Protein AF-A0A0S3KDN5-F1 (afdb_monomer_lite)

pLDDT: mean 86.2, std 12.73, range [33.78, 96.75]

Organism: NCBI:txid332949

InterPro domains:
  IPR031682 Type VII secretion system protein EsaE [PF16887] (2-217)

Foldseek 3Di:
DWDPDFAALLLVLVLCVVVVAQDDPLRPCVVVDDPDPDPSNVVSQVVCCVVQQADPVRHGDPSVVVVSVLRVVRLPDFKWKDKDSWIWDDDVQKIWIWGQDPVHIIIDMDGLVRVLVVCCVPQVLLVDDWPPDQFDWDWDPDPVVLVVVVVPDDPNKIKIWMWGDDPSDTDDIWIWIWDDDPSFIKIAGPVVRIITGHTSLVVSVVSCVSSVPDDDPPPDPPD

Radius of gyration: 20.15 Å; chains: 1; bounding box: 49×32×60 Å

Sequence (223 aa):
MTIKESFTPEELFILLQSIDKRLLVGCPEIQDCSLSPTESSKKAEQSLKKKEIIDAQNNLTKHGADVIRFLELYSKNQKYIFVNNCFMTFYDTKGIGIIKGEDGYLFTQFTRQQFLEEVYLTNELLRGESGKNPVVHNEIINNKEKETLLEAVDSQLLSIGEIKVHDAKISTVKEWLFFIKEEKLIEIDVTTKKIYHTSQELLNKRVVDTLGIEYEKGGGWFD

Structure (mmCIF, N/CA/C/O backbone):
data_AF-A0A0S3KDN5-F1
#
_entry.id   AF-A0A0S3KDN5-F1
#
loop_
_atom_site.group_PDB
_atom_site.id
_atom_site.type_symbol
_atom_site.label_atom_id
_atom_site.label_alt_id
_atom_site.label_comp_id
_atom_site.label_asym_id
_atom_site.label_entity_id
_atom_site.label_seq_id
_atom_site.pdbx_PDB_ins_code
_atom_site.Cartn_x
_atom_site.Cartn_y
_atom_site.Cartn_z
_atom_site.occupancy
_atom_site.B_iso_or_equiv
_atom_site.auth_seq_id
_atom_site.auth_comp_id
_atom_site.auth_asym_id
_atom_site.auth_atom_id
_atom_site.pdbx_PDB_model_num
ATOM 1 N N . MET A 1 1 ? -16.317 8.827 1.488 1.00 56.59 1 MET A N 1
ATOM 2 C CA . MET A 1 1 ? -16.021 9.191 2.884 1.00 56.59 1 MET A CA 1
ATOM 3 C C . MET A 1 1 ? -14.519 9.166 3.042 1.00 56.59 1 MET A C 1
ATOM 5 O O . MET A 1 1 ? -13.912 8.158 2.711 1.00 56.59 1 MET A O 1
ATOM 9 N N . THR A 1 2 ? -13.947 10.272 3.498 1.00 66.81 2 THR A N 1
ATOM 10 C CA . THR A 1 2 ? -12.526 10.379 3.839 1.00 66.81 2 THR A CA 1
ATOM 11 C C . THR A 1 2 ? -12.476 10.619 5.335 1.00 66.81 2 THR A C 1
ATOM 13 O O . THR A 1 2 ? -13.146 11.537 5.814 1.00 66.81 2 THR A O 1
ATOM 16 N N . ILE A 1 3 ? -11.759 9.769 6.063 1.00 75.44 3 ILE A N 1
ATOM 17 C CA . ILE A 1 3 ? -11.530 9.970 7.493 1.00 75.44 3 ILE A CA 1
ATOM 18 C C . ILE A 1 3 ? -10.332 10.915 7.563 1.00 75.44 3 ILE A C 1
ATOM 20 O O . ILE A 1 3 ? -9.293 10.642 6.963 1.00 75.44 3 ILE A O 1
ATOM 24 N N . LYS A 1 4 ? -10.527 12.092 8.162 1.00 78.31 4 LYS A N 1
ATOM 25 C CA . LYS A 1 4 ? -9.532 13.177 8.117 1.00 78.31 4 LYS A CA 1
ATOM 26 C C . LYS A 1 4 ? -8.400 12.952 9.114 1.00 78.31 4 LYS A C 1
ATOM 28 O O . LYS A 1 4 ? -7.349 13.572 9.005 1.00 78.31 4 LYS A O 1
ATOM 33 N N . GLU A 1 5 ? -8.641 12.094 10.090 1.00 86.38 5 GLU A N 1
ATOM 34 C CA . GLU A 1 5 ? -7.734 11.724 11.152 1.00 86.38 5 GLU A CA 1
ATOM 35 C C . GLU A 1 5 ? -6.720 10.689 10.655 1.00 86.38 5 GLU A C 1
ATOM 37 O O . GLU A 1 5 ? -7.084 9.700 10.015 1.00 86.38 5 GLU A O 1
ATOM 42 N N . SER A 1 6 ? -5.443 10.905 10.975 1.00 93.25 6 SER A N 1
ATOM 43 C CA . SER A 1 6 ? -4.416 9.871 10.858 1.00 93.25 6 SER A CA 1
ATOM 44 C C . SER A 1 6 ? -4.488 8.925 12.051 1.00 93.25 6 SER A C 1
ATOM 46 O O . SER A 1 6 ? -4.922 9.319 13.135 1.00 93.25 6 SER A O 1
ATOM 48 N N . PHE A 1 7 ? -4.045 7.684 11.874 1.00 95.94 7 PHE A N 1
ATOM 49 C CA . PHE A 1 7 ? -3.988 6.679 12.933 1.00 95.94 7 PHE A CA 1
ATOM 50 C C . PHE A 1 7 ? -2.590 6.079 13.058 1.00 95.94 7 PHE A C 1
ATOM 52 O O . PHE A 1 7 ? -1.973 5.726 12.054 1.00 95.94 7 PHE A O 1
ATOM 59 N N . THR A 1 8 ? -2.091 5.921 14.281 1.00 95.56 8 THR A N 1
ATOM 60 C CA . THR A 1 8 ? -0.826 5.213 14.520 1.00 95.56 8 THR A CA 1
ATOM 61 C C . THR A 1 8 ? -1.021 3.696 14.385 1.00 95.56 8 THR A C 1
ATOM 63 O O . THR A 1 8 ? -2.153 3.211 14.503 1.00 95.56 8 THR A O 1
ATOM 66 N N . PRO A 1 9 ? 0.054 2.911 14.175 1.00 94.69 9 PRO A N 1
ATOM 67 C CA . PRO A 1 9 ? -0.031 1.450 14.179 1.00 94.69 9 PRO A CA 1
ATOM 68 C C . PRO A 1 9 ? -0.731 0.881 15.420 1.00 94.69 9 PRO A C 1
ATOM 70 O O . PRO A 1 9 ? -1.560 -0.015 15.298 1.00 94.69 9 PRO A O 1
ATOM 73 N N . GLU A 1 10 ? -0.463 1.426 16.608 1.00 94.12 10 GLU A N 1
ATOM 74 C CA . GLU A 1 10 ? -1.059 0.961 17.864 1.00 94.12 10 GLU A CA 1
ATOM 75 C C . GLU A 1 10 ? -2.557 1.262 17.952 1.00 94.12 10 GLU A C 1
ATOM 77 O O . GLU A 1 10 ? -3.325 0.434 18.441 1.00 94.12 10 GLU A O 1
ATOM 82 N N . GLU A 1 11 ? -2.995 2.426 17.463 1.00 95.75 11 GLU A N 1
ATOM 83 C CA . GLU A 1 11 ? -4.421 2.753 17.376 1.00 95.75 11 GLU A CA 1
ATOM 84 C C . GLU A 1 11 ? -5.140 1.789 16.430 1.00 95.75 11 GLU A C 1
ATOM 86 O O . GLU A 1 11 ? -6.180 1.230 16.782 1.00 95.75 11 GLU A O 1
ATOM 91 N N . LEU A 1 12 ? -4.561 1.540 15.252 1.00 95.75 12 LEU A N 1
ATOM 92 C CA . LEU A 1 12 ? -5.111 0.591 14.286 1.00 95.75 12 LEU A CA 1
ATOM 93 C C . LEU A 1 12 ? -5.117 -0.836 14.815 1.00 95.75 12 LEU A C 1
ATOM 95 O O . LEU A 1 12 ? -6.081 -1.563 14.589 1.00 95.75 12 LEU A O 1
ATOM 99 N N . PHE A 1 13 ? -4.086 -1.228 15.557 1.00 94.81 13 PHE A N 1
ATOM 100 C CA . PHE A 1 13 ? -4.030 -2.522 16.214 1.00 94.81 13 PHE A CA 1
ATOM 101 C C . PHE A 1 13 ? -5.201 -2.701 17.189 1.00 94.81 13 PHE A C 1
ATOM 103 O O . PHE A 1 13 ? -5.907 -3.705 17.090 1.00 94.81 13 PHE A O 1
ATOM 110 N N . ILE A 1 14 ? -5.473 -1.717 18.060 1.00 93.75 14 ILE A N 1
ATOM 111 C CA . ILE A 1 14 ? -6.627 -1.736 18.981 1.00 93.75 14 ILE A CA 1
ATOM 112 C C . ILE A 1 14 ? -7.944 -1.858 18.201 1.00 93.75 14 ILE A C 1
ATOM 114 O O . ILE A 1 14 ? -8.781 -2.702 18.527 1.00 93.75 14 ILE A O 1
ATOM 118 N N . LEU A 1 15 ? -8.124 -1.052 17.151 1.00 95.19 15 LEU A N 1
ATOM 119 C CA . LEU A 1 15 ? -9.351 -1.059 16.351 1.00 95.19 15 LEU A CA 1
ATOM 120 C C . LEU A 1 15 ? -9.559 -2.390 15.613 1.00 95.19 15 LEU A C 1
ATOM 122 O O . LEU A 1 15 ? -10.672 -2.912 15.606 1.00 95.19 15 LEU A O 1
ATOM 126 N N . LEU A 1 16 ? -8.508 -2.992 15.052 1.00 94.38 16 LEU A N 1
ATOM 127 C CA . LEU A 1 16 ? -8.601 -4.288 14.368 1.00 94.38 16 LEU A CA 1
ATOM 128 C C . LEU A 1 16 ? -8.960 -5.437 15.310 1.00 94.38 16 LEU A C 1
ATOM 130 O O . LEU A 1 16 ? -9.681 -6.347 14.897 1.00 94.38 16 LEU A O 1
ATOM 134 N N . GLN A 1 17 ? -8.516 -5.395 16.573 1.00 90.50 17 GLN A N 1
ATOM 135 C CA . GLN A 1 17 ? -8.919 -6.406 17.556 1.00 90.50 17 GLN A CA 1
ATOM 136 C C . GLN A 1 17 ? -10.434 -6.410 17.782 1.00 90.50 17 GLN A C 1
ATOM 138 O O . GLN A 1 17 ? -11.013 -7.476 17.973 1.00 90.50 17 GLN A O 1
ATOM 143 N N . SER A 1 18 ? -11.094 -5.247 17.707 1.00 91.44 18 SER A N 1
ATOM 144 C CA . SER A 1 18 ? -12.551 -5.158 17.889 1.00 91.44 18 SER A CA 1
ATOM 145 C C . SER A 1 18 ? -13.357 -5.887 16.804 1.00 91.44 18 SER A C 1
ATOM 147 O O . SER A 1 18 ? -14.517 -6.222 17.031 1.00 91.44 18 SER A O 1
ATOM 149 N N . ILE A 1 19 ? -12.733 -6.184 15.658 1.00 93.44 19 ILE A N 1
ATOM 150 C CA . ILE A 1 19 ? -13.332 -6.906 14.525 1.00 93.44 19 ILE A CA 1
ATOM 151 C C . ILE A 1 19 ? -12.649 -8.248 14.233 1.00 93.44 19 ILE A C 1
ATOM 153 O O . ILE A 1 19 ? -12.778 -8.787 13.132 1.00 93.44 19 ILE A O 1
ATOM 157 N N . ASP A 1 20 ? -11.900 -8.776 15.206 1.00 91.25 20 ASP A N 1
ATOM 158 C CA . ASP A 1 20 ? -11.154 -10.040 15.116 1.00 91.25 20 ASP A CA 1
ATOM 159 C C . ASP A 1 20 ? -10.262 -10.125 13.859 1.00 91.25 20 ASP A C 1
ATOM 161 O O . ASP A 1 20 ? -10.176 -11.137 13.154 1.00 91.25 20 ASP A O 1
ATOM 165 N N . LYS A 1 21 ? -9.598 -9.008 13.536 1.00 91.06 21 LYS A N 1
ATOM 166 C CA . LYS A 1 21 ? -8.596 -8.926 12.470 1.00 91.06 21 LYS A CA 1
ATOM 167 C C . LYS A 1 21 ? -7.209 -8.720 13.061 1.00 91.06 21 LYS A C 1
ATOM 169 O O . LYS A 1 21 ? -7.019 -8.074 14.085 1.00 91.06 21 LYS A O 1
ATOM 174 N N . ARG A 1 22 ? -6.212 -9.293 12.385 1.00 86.44 22 ARG A N 1
ATOM 175 C CA . ARG A 1 22 ? -4.789 -9.201 12.766 1.00 86.44 22 ARG A CA 1
ATOM 176 C C . ARG A 1 22 ? -3.877 -8.758 11.626 1.00 86.44 22 ARG A C 1
ATOM 178 O O . ARG A 1 22 ? -2.704 -8.503 11.852 1.00 86.44 22 ARG A O 1
ATOM 185 N N . LEU A 1 23 ? -4.412 -8.688 10.409 1.00 91.94 23 LEU A N 1
ATOM 186 C CA . LEU A 1 23 ? -3.704 -8.237 9.221 1.00 91.94 23 LEU A CA 1
ATOM 187 C C . LEU A 1 23 ? -4.402 -6.993 8.685 1.00 91.94 23 LEU A C 1
ATOM 189 O O . LEU A 1 23 ? -5.611 -7.022 8.459 1.00 91.94 23 LEU A O 1
ATOM 193 N N . LEU A 1 24 ? -3.616 -5.956 8.415 1.00 95.12 24 LEU A N 1
ATOM 194 C CA . LEU A 1 24 ? -4.034 -4.793 7.649 1.00 95.12 24 LEU A CA 1
ATOM 195 C C . LEU A 1 24 ? -3.008 -4.548 6.548 1.00 95.12 24 LEU A C 1
ATOM 197 O O . LEU A 1 24 ? -1.873 -4.151 6.808 1.00 95.12 24 LEU A O 1
ATOM 201 N N . VAL A 1 25 ? -3.390 -4.839 5.306 1.00 95.31 25 VAL A N 1
ATOM 202 C CA . VAL A 1 25 ? -2.493 -4.650 4.161 1.00 95.31 25 VAL A CA 1
ATOM 203 C C . VAL A 1 25 ? -2.150 -3.168 4.023 1.00 95.31 25 VAL A C 1
ATOM 205 O O . VAL A 1 25 ? -3.047 -2.328 3.987 1.00 95.31 25 VAL A O 1
ATOM 208 N N . GLY A 1 26 ? -0.856 -2.861 3.943 1.00 93.31 26 GLY A N 1
ATOM 209 C CA . GLY A 1 26 ? -0.338 -1.492 3.919 1.00 93.31 26 GLY A CA 1
ATOM 210 C C . GLY A 1 26 ? 0.110 -0.948 5.274 1.00 93.31 26 GLY A C 1
ATOM 211 O O . GLY A 1 26 ? 0.688 0.128 5.307 1.00 93.31 26 GLY A O 1
ATOM 212 N N . CYS A 1 27 ? -0.094 -1.689 6.370 1.00 94.75 27 CYS A N 1
ATOM 213 C CA . CYS A 1 27 ? 0.379 -1.324 7.707 1.00 94.75 27 CYS A CA 1
ATOM 214 C C . CYS A 1 27 ? 1.092 -2.519 8.376 1.00 94.75 27 CYS A C 1
ATOM 216 O O . CYS A 1 27 ? 0.499 -3.221 9.202 1.00 94.75 27 CYS A O 1
ATOM 218 N N . PRO A 1 28 ? 2.339 -2.831 7.973 1.00 91.19 28 PRO A N 1
ATOM 219 C CA . PRO A 1 28 ? 3.072 -3.984 8.496 1.00 91.19 28 PRO A CA 1
ATOM 220 C C . PRO A 1 28 ? 3.413 -3.869 9.990 1.00 91.19 28 PRO A C 1
ATOM 222 O O . PRO A 1 28 ? 3.452 -4.891 10.669 1.00 91.19 28 PRO A O 1
ATOM 225 N N . GLU A 1 29 ? 3.580 -2.654 10.519 1.00 92.56 29 GLU A N 1
ATOM 226 C CA . GLU A 1 29 ? 3.987 -2.384 11.911 1.00 92.56 29 GLU A CA 1
ATOM 227 C C . GLU A 1 29 ? 2.948 -2.861 12.941 1.00 92.56 29 GLU A C 1
ATOM 229 O O . GLU A 1 29 ? 3.251 -3.045 14.118 1.00 92.56 29 GLU A O 1
ATOM 234 N N . ILE A 1 30 ? 1.711 -3.125 12.506 1.00 91.25 30 ILE A N 1
ATOM 235 C CA . ILE A 1 30 ? 0.671 -3.737 13.345 1.00 91.25 30 ILE A CA 1
ATOM 236 C C . ILE A 1 30 ? 1.089 -5.127 13.838 1.00 91.25 30 ILE A C 1
ATOM 238 O O . ILE A 1 30 ? 0.641 -5.550 14.902 1.00 91.25 30 ILE A O 1
ATOM 242 N N . GLN A 1 31 ? 1.957 -5.833 13.105 1.00 87.25 31 GLN A N 1
ATOM 243 C CA . GLN A 1 31 ? 2.472 -7.141 13.524 1.00 87.25 31 GLN A CA 1
ATOM 244 C C . GLN A 1 31 ? 3.422 -7.046 14.724 1.00 87.25 31 GLN A C 1
ATOM 246 O O . GLN A 1 31 ? 3.534 -8.012 15.478 1.00 87.25 31 GLN A O 1
ATOM 251 N N . ASP A 1 32 ? 4.051 -5.886 14.927 1.00 88.44 32 ASP A N 1
ATOM 252 C CA . ASP A 1 32 ? 4.966 -5.628 16.042 1.00 88.44 32 ASP A CA 1
ATOM 253 C C . ASP A 1 32 ? 4.227 -5.122 17.296 1.00 88.44 32 ASP A C 1
ATOM 255 O O . ASP A 1 32 ? 4.795 -5.041 18.389 1.00 88.44 32 ASP A O 1
ATOM 259 N N . CYS A 1 33 ? 2.940 -4.789 17.162 1.00 87.62 33 CYS A N 1
ATOM 260 C CA . CYS A 1 33 ? 2.113 -4.307 18.261 1.00 87.62 33 CYS A CA 1
ATOM 261 C C . CYS A 1 33 ? 1.707 -5.448 19.209 1.00 87.62 33 CYS A C 1
ATOM 263 O O . CYS A 1 33 ? 1.481 -6.590 18.806 1.00 87.62 33 CYS A O 1
ATOM 265 N N . SER A 1 34 ? 1.549 -5.131 20.499 1.00 80.81 34 SER A N 1
ATOM 266 C CA . SER A 1 34 ? 1.072 -6.090 21.501 1.00 80.81 34 SER A CA 1
ATOM 267 C C . SER A 1 34 ? -0.013 -5.490 22.389 1.00 80.81 34 SER A C 1
ATOM 269 O O . SER A 1 34 ? -0.021 -4.292 22.661 1.00 80.81 34 SER A O 1
ATOM 271 N N . LEU A 1 35 ? -0.906 -6.353 22.883 1.00 70.38 35 LEU A N 1
ATOM 272 C CA . LEU A 1 35 ? -1.944 -5.993 23.858 1.00 70.38 35 LEU A CA 1
ATOM 273 C C . LEU A 1 35 ? -1.425 -5.931 25.298 1.00 70.38 35 LEU A C 1
ATOM 275 O O . LEU A 1 35 ? -2.205 -5.692 26.220 1.00 70.38 35 LEU A O 1
ATOM 279 N N . SER A 1 36 ? -0.132 -6.180 25.525 1.00 75.19 36 SER A N 1
ATOM 280 C CA . SER A 1 36 ? 0.419 -5.981 26.861 1.00 75.19 36 SER A CA 1
ATOM 281 C C . SER A 1 36 ? 0.247 -4.503 27.245 1.00 75.19 36 SER A C 1
ATOM 283 O O . SER A 1 36 ? 0.395 -3.646 26.373 1.00 75.19 36 SER A O 1
ATOM 285 N N . PRO A 1 37 ? -0.115 -4.179 28.503 1.00 69.25 37 PRO A N 1
ATOM 286 C CA . PRO A 1 37 ? -0.356 -2.807 28.941 1.00 69.25 37 PRO A CA 1
ATOM 287 C C . PRO A 1 37 ? 0.961 -2.023 29.025 1.00 69.25 37 PRO A C 1
ATOM 289 O O . PRO A 1 37 ? 1.450 -1.677 30.100 1.00 69.25 37 PRO A O 1
ATOM 292 N N . THR A 1 38 ? 1.544 -1.756 27.865 1.00 79.06 38 THR A N 1
ATOM 293 C CA . THR A 1 38 ? 2.688 -0.883 27.651 1.00 79.06 38 THR A CA 1
ATOM 294 C C . THR A 1 38 ? 2.238 0.569 27.710 1.00 79.06 38 THR A C 1
ATOM 296 O O . THR A 1 38 ? 1.056 0.895 27.552 1.00 79.06 38 THR A O 1
ATOM 299 N N . GLU A 1 39 ? 3.194 1.479 27.874 1.00 83.31 39 GLU A N 1
ATOM 300 C CA . GLU A 1 39 ? 2.923 2.907 27.713 1.00 83.31 39 GLU A CA 1
ATOM 301 C C . GLU A 1 39 ? 2.361 3.244 26.324 1.00 83.31 39 GLU A C 1
ATOM 303 O O . GLU A 1 39 ? 1.534 4.148 26.216 1.00 83.31 39 GLU A O 1
ATOM 308 N N . SER A 1 40 ? 2.756 2.510 25.274 1.00 82.25 40 SER A N 1
ATOM 309 C CA . SER A 1 40 ? 2.254 2.724 23.913 1.00 82.25 40 SER A CA 1
ATOM 310 C C . SER A 1 40 ? 0.766 2.383 23.776 1.00 82.25 40 SER A C 1
ATOM 312 O O . SER A 1 40 ? 0.015 3.204 23.256 1.00 82.25 40 SER A O 1
ATOM 314 N N . SER A 1 41 ? 0.301 1.258 24.338 1.00 84.50 41 SER A N 1
ATOM 315 C CA . SER A 1 41 ? -1.127 0.885 24.303 1.00 84.50 41 SER A CA 1
ATOM 316 C C . SER A 1 41 ? -2.020 1.913 25.012 1.00 84.50 41 SER A C 1
ATOM 318 O O . SER A 1 41 ? -3.056 2.319 24.485 1.00 84.50 41 SER A O 1
ATOM 320 N N . LYS A 1 42 ? -1.579 2.423 26.171 1.00 89.81 42 LYS A N 1
ATOM 321 C CA . LYS A 1 42 ? -2.309 3.450 26.931 1.00 89.81 42 LYS A CA 1
ATOM 322 C C . LYS A 1 42 ? -2.364 4.780 26.183 1.00 89.81 42 LYS A C 1
ATOM 324 O O . LYS A 1 42 ? -3.398 5.445 26.203 1.00 89.81 42 LYS A O 1
ATOM 329 N N . LYS A 1 43 ? -1.267 5.175 25.525 1.00 92.38 43 LYS A N 1
ATOM 330 C CA . LYS A 1 43 ? -1.225 6.383 24.684 1.00 92.38 43 LYS A CA 1
ATOM 331 C C . LYS A 1 43 ? -2.174 6.260 23.492 1.00 92.38 43 LYS A C 1
ATOM 333 O O . LYS A 1 43 ? -2.903 7.211 23.222 1.00 92.38 43 LYS A O 1
ATOM 338 N N . ALA A 1 44 ? -2.212 5.099 22.840 1.00 93.69 44 ALA A N 1
ATOM 339 C CA . ALA A 1 44 ? -3.125 4.833 21.733 1.00 93.69 44 ALA A CA 1
ATOM 340 C C . ALA A 1 44 ? -4.596 4.909 22.175 1.00 93.69 44 ALA A C 1
ATOM 342 O O . ALA A 1 44 ? -5.377 5.626 21.560 1.00 93.69 44 ALA A O 1
ATOM 343 N N . GLU A 1 45 ? -4.970 4.284 23.297 1.00 94.00 45 GLU A N 1
ATOM 344 C CA . GLU A 1 45 ? -6.336 4.379 23.841 1.00 94.00 45 GLU A CA 1
ATOM 345 C C . GLU A 1 45 ? -6.731 5.831 24.169 1.00 94.00 45 GLU A C 1
ATOM 347 O O . GLU A 1 45 ? -7.813 6.295 23.806 1.00 94.00 45 GLU A O 1
ATOM 352 N N . GLN A 1 46 ? -5.843 6.587 24.825 1.00 95.19 46 GLN A N 1
ATOM 353 C CA . GLN A 1 46 ? -6.082 8.004 25.117 1.00 95.19 46 GLN A CA 1
ATOM 354 C C . GLN A 1 46 ? -6.217 8.844 23.844 1.00 95.19 46 GLN A C 1
ATOM 356 O O . GLN A 1 46 ? -7.014 9.781 23.808 1.00 95.19 46 GLN A O 1
ATOM 361 N N . SER A 1 47 ? -5.442 8.527 22.810 1.00 95.69 47 SER A N 1
ATOM 362 C CA . SER A 1 47 ? -5.519 9.196 21.515 1.00 95.69 47 SER A CA 1
ATOM 363 C C . SER A 1 47 ? -6.841 8.886 20.803 1.00 95.69 47 SER A C 1
ATOM 365 O O . SER A 1 47 ? -7.527 9.814 20.379 1.00 95.69 47 SER A O 1
ATOM 367 N N . LEU A 1 48 ? -7.292 7.627 20.800 1.00 96.75 48 LEU A N 1
ATOM 368 C CA . LEU A 1 48 ? -8.604 7.232 20.271 1.00 96.75 48 LEU A CA 1
ATOM 369 C C . LEU A 1 48 ? -9.766 7.937 20.991 1.00 96.75 48 LEU A C 1
ATOM 371 O O . LEU A 1 48 ? -10.723 8.351 20.337 1.00 96.75 48 LEU A O 1
ATOM 375 N N . LYS A 1 49 ? -9.667 8.138 22.313 1.00 96.56 49 LYS A N 1
ATOM 376 C CA . LYS A 1 49 ? -10.629 8.949 23.086 1.00 96.56 49 LYS A CA 1
ATOM 377 C C . LYS A 1 49 ? -10.639 10.410 22.647 1.00 96.56 49 LYS A C 1
ATOM 379 O O . LYS A 1 49 ? -11.702 10.986 22.447 1.00 96.56 49 LYS A O 1
ATOM 384 N N . LYS A 1 50 ? -9.458 11.015 22.471 1.00 96.00 50 LYS A N 1
ATOM 385 C CA . LYS A 1 50 ? -9.325 12.408 22.000 1.00 96.00 50 LYS A CA 1
ATOM 386 C C . LYS A 1 50 ? -9.858 12.603 20.582 1.00 96.00 50 LYS A C 1
ATOM 388 O O . LYS A 1 50 ? -10.379 13.670 20.288 1.00 96.00 50 LYS A O 1
ATOM 393 N N . LYS A 1 51 ? -9.732 11.585 19.728 1.00 95.38 51 LYS A N 1
ATOM 394 C CA . LYS A 1 51 ? -10.288 11.549 18.366 1.00 95.38 51 LYS A CA 1
ATOM 395 C C . LYS A 1 51 ? -11.785 11.217 18.336 1.00 95.38 51 LYS A C 1
ATOM 397 O O . LYS A 1 51 ? -12.339 11.054 17.256 1.00 95.38 51 LYS A O 1
ATOM 402 N N . GLU A 1 52 ? -12.421 11.064 19.501 1.00 95.88 52 GLU A N 1
ATOM 403 C CA . GLU A 1 52 ? -13.828 10.680 19.640 1.00 95.88 52 GLU A CA 1
ATOM 404 C C . GLU A 1 52 ? -14.168 9.379 18.897 1.00 95.88 52 GLU A C 1
ATOM 406 O O . GLU A 1 52 ? -15.283 9.204 18.419 1.00 95.88 52 GLU A O 1
ATOM 411 N N . ILE A 1 53 ? -13.214 8.452 18.784 1.00 96.69 53 ILE A N 1
ATOM 412 C CA . ILE A 1 53 ? -13.420 7.126 18.182 1.00 96.69 53 ILE A CA 1
ATOM 413 C C . ILE A 1 53 ? -14.038 6.177 19.204 1.00 96.69 53 ILE A C 1
ATOM 415 O O . ILE A 1 53 ? -14.947 5.408 18.889 1.00 96.69 53 ILE A O 1
ATOM 419 N N . ILE A 1 54 ? -13.578 6.282 20.449 1.00 95.94 54 ILE A N 1
ATOM 420 C CA . ILE A 1 54 ? -14.156 5.600 21.603 1.00 95.94 54 ILE A CA 1
ATOM 421 C C . ILE A 1 54 ? -14.532 6.618 22.680 1.00 95.94 54 ILE A C 1
ATOM 423 O O . ILE A 1 54 ? -13.901 7.669 22.800 1.00 95.94 54 ILE A O 1
ATOM 427 N N . ASP A 1 55 ? -15.563 6.313 23.460 1.00 95.50 55 ASP A N 1
ATOM 428 C CA . ASP A 1 55 ? -16.001 7.138 24.582 1.00 95.50 55 ASP A CA 1
ATOM 429 C C . ASP A 1 55 ? -15.149 6.906 25.849 1.00 95.50 55 ASP A C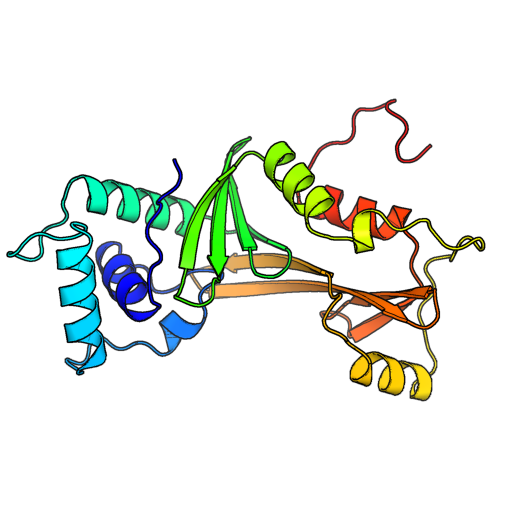 1
ATOM 431 O O . ASP A 1 55 ? -14.193 6.123 25.881 1.00 95.50 55 ASP A O 1
ATOM 435 N N . ALA A 1 56 ? -15.490 7.606 26.935 1.00 93.50 56 ALA A N 1
ATOM 436 C CA . ALA A 1 56 ? -14.795 7.472 28.216 1.00 93.50 56 ALA A CA 1
ATOM 437 C C . ALA A 1 56 ? -14.906 6.059 28.825 1.00 93.50 56 ALA A C 1
ATOM 439 O O . ALA A 1 56 ? -14.058 5.678 29.634 1.00 93.50 56 ALA A O 1
ATOM 440 N N . GLN A 1 57 ? -15.924 5.292 28.431 1.00 93.12 57 GLN A N 1
ATOM 441 C CA . GLN A 1 57 ? -16.192 3.916 28.842 1.00 93.12 57 GLN A CA 1
ATOM 442 C C . GLN A 1 57 ? -15.616 2.882 27.857 1.00 93.12 57 GLN A C 1
ATOM 444 O O . GLN A 1 57 ? -15.855 1.690 28.035 1.00 93.12 57 GLN A O 1
ATOM 449 N N . ASN A 1 58 ? -14.821 3.314 26.871 1.00 90.44 58 ASN A N 1
ATOM 450 C CA . ASN A 1 58 ? -14.234 2.485 25.814 1.00 90.44 58 ASN A CA 1
ATOM 451 C C . ASN A 1 58 ? -15.251 1.861 24.842 1.00 90.44 58 ASN A C 1
ATOM 453 O O . ASN A 1 58 ? -14.919 0.900 24.149 1.00 90.44 58 ASN A O 1
ATOM 457 N N . ASN A 1 59 ? -16.462 2.412 24.734 1.00 94.06 59 ASN A N 1
ATOM 458 C CA . ASN A 1 59 ? -17.401 2.019 23.684 1.00 94.06 59 ASN A CA 1
ATOM 459 C C . ASN A 1 59 ? -17.126 2.801 22.400 1.00 94.06 59 ASN A C 1
ATOM 461 O O . ASN A 1 59 ? -16.737 3.966 22.446 1.00 94.06 59 ASN A O 1
ATOM 465 N N . LEU A 1 60 ? -17.384 2.184 21.246 1.00 95.12 60 LEU A N 1
ATOM 466 C CA . LEU A 1 60 ? -17.329 2.873 19.957 1.00 95.12 60 LEU A CA 1
ATOM 467 C C . LEU A 1 60 ? -18.356 4.007 19.902 1.00 95.12 60 LEU A C 1
ATOM 469 O O . LEU A 1 60 ? -19.541 3.808 20.179 1.00 95.12 60 LEU A O 1
ATOM 473 N N . THR A 1 61 ? -17.914 5.185 19.475 1.00 96.25 61 THR A N 1
ATOM 474 C CA . THR A 1 61 ? -18.828 6.269 19.107 1.00 96.25 61 THR A CA 1
ATOM 475 C C . THR A 1 61 ? -19.410 6.016 17.712 1.00 96.25 61 THR A C 1
ATOM 477 O O . THR A 1 61 ? -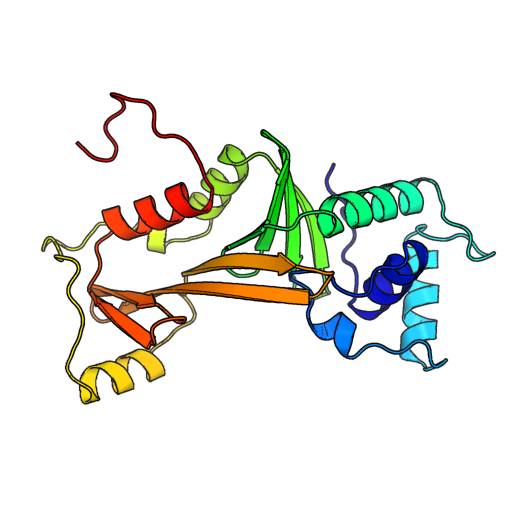19.025 5.078 17.013 1.00 96.25 61 THR A O 1
ATOM 480 N N . LYS A 1 62 ? -20.308 6.892 17.243 1.00 93.44 62 LYS A N 1
ATOM 481 C CA . LYS A 1 62 ? -20.768 6.854 15.846 1.00 93.44 62 LYS A CA 1
ATOM 482 C C . LYS A 1 62 ? -19.611 7.036 14.853 1.00 93.44 62 LYS A C 1
ATOM 484 O O . LYS A 1 62 ? -19.550 6.309 13.870 1.00 93.44 62 LYS A O 1
ATOM 489 N N . HIS A 1 63 ? -18.698 7.970 15.132 1.00 92.75 63 HIS A N 1
ATOM 490 C CA . HIS A 1 63 ? -17.508 8.195 14.305 1.00 92.75 63 HIS A CA 1
ATOM 491 C C . HIS A 1 63 ? -16.607 6.959 14.310 1.00 92.75 63 HIS A C 1
ATOM 493 O O . HIS A 1 63 ? -16.209 6.471 13.256 1.00 92.75 63 HIS A O 1
ATOM 499 N N . GLY A 1 64 ? -16.383 6.365 15.485 1.00 94.81 64 GLY A N 1
ATOM 500 C CA . GLY A 1 64 ? -15.637 5.115 15.589 1.00 94.81 64 GLY A CA 1
ATOM 501 C C . GLY A 1 64 ? -16.291 3.950 14.854 1.00 94.81 64 GLY A C 1
ATOM 502 O O . GLY A 1 64 ? -15.589 3.175 14.211 1.00 94.81 64 GLY A O 1
ATOM 503 N N . ALA A 1 65 ? -17.621 3.847 14.866 1.00 93.81 65 ALA A N 1
ATOM 504 C CA . ALA A 1 65 ? -18.341 2.834 14.097 1.00 93.81 65 ALA A CA 1
ATOM 505 C C . ALA A 1 65 ? -18.112 2.981 12.581 1.00 93.81 65 ALA A C 1
ATOM 507 O O . ALA A 1 65 ? -17.969 1.974 11.886 1.00 93.81 65 ALA A O 1
ATOM 508 N N . ASP A 1 66 ? -18.014 4.211 12.066 1.00 91.88 66 ASP A N 1
ATOM 509 C CA . ASP A 1 66 ? -17.684 4.448 10.658 1.00 91.88 66 ASP A CA 1
ATOM 510 C C . ASP A 1 66 ? -16.238 4.028 10.328 1.00 91.88 66 ASP A C 1
ATOM 512 O O . ASP A 1 66 ? -15.999 3.408 9.286 1.00 91.88 66 ASP A O 1
ATOM 516 N N . VAL A 1 67 ? -15.279 4.289 11.230 1.00 94.44 67 VAL A N 1
ATOM 517 C CA . VAL A 1 67 ? -13.885 3.817 11.095 1.00 94.44 67 VAL A CA 1
ATOM 518 C C . VAL A 1 67 ? -13.813 2.291 11.113 1.00 94.44 67 VAL A C 1
ATOM 520 O O . VAL A 1 67 ? -13.163 1.690 10.257 1.00 94.44 67 VAL A O 1
ATOM 523 N N . ILE A 1 68 ? -14.518 1.644 12.041 1.00 95.12 68 ILE A N 1
ATOM 524 C CA . ILE A 1 68 ? -14.587 0.183 12.111 1.00 95.12 68 ILE A CA 1
ATOM 525 C C . ILE A 1 68 ? -15.167 -0.395 10.823 1.00 95.12 68 ILE A C 1
ATOM 527 O O . ILE A 1 68 ? -14.562 -1.283 10.227 1.00 95.12 68 ILE A O 1
ATOM 531 N N . ARG A 1 69 ? -16.268 0.167 10.319 1.00 92.25 69 ARG A N 1
ATOM 532 C CA . ARG A 1 69 ? -16.858 -0.265 9.049 1.00 92.25 69 ARG A CA 1
ATOM 533 C C . ARG A 1 69 ? -15.885 -0.124 7.877 1.00 92.25 69 ARG A C 1
ATOM 535 O O . ARG A 1 69 ? -15.87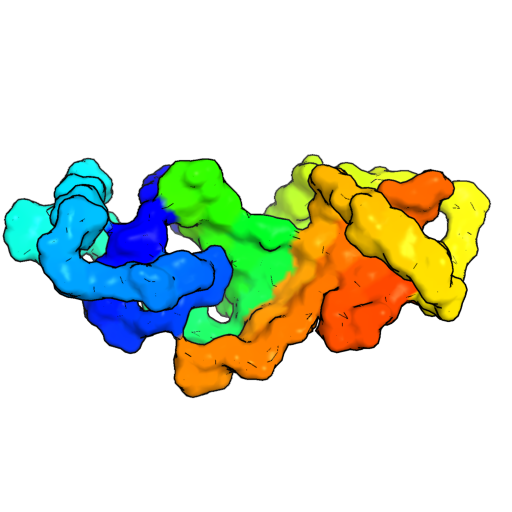1 -0.974 6.986 1.00 92.25 69 ARG A O 1
ATOM 542 N N . PHE A 1 70 ? -15.078 0.936 7.852 1.00 92.81 70 PHE A N 1
ATOM 543 C CA . PHE A 1 70 ? -14.028 1.100 6.847 1.00 92.81 70 PHE A CA 1
ATOM 544 C C . PHE A 1 70 ? -13.001 -0.036 6.931 1.00 92.81 70 PHE A C 1
ATOM 546 O O . PHE A 1 70 ? -12.711 -0.667 5.914 1.00 92.81 70 PHE A O 1
ATOM 553 N N . LEU A 1 71 ? -12.490 -0.323 8.133 1.00 94.88 71 LEU A N 1
ATOM 554 C CA . LEU A 1 71 ? -11.508 -1.384 8.372 1.00 94.88 71 LEU A CA 1
ATOM 555 C C . LEU A 1 71 ? -12.057 -2.772 8.032 1.00 94.88 71 LEU A C 1
ATOM 557 O O . LEU A 1 71 ? -11.344 -3.573 7.427 1.00 94.88 71 LEU A O 1
ATOM 561 N N . GLU A 1 72 ? -13.316 -3.054 8.370 1.00 93.38 72 GLU A N 1
ATOM 562 C CA . GLU A 1 72 ? -13.995 -4.303 8.017 1.00 93.38 72 GLU A CA 1
ATOM 563 C C . GLU A 1 72 ? -14.092 -4.485 6.510 1.00 93.38 72 GLU A C 1
ATOM 565 O O . GLU A 1 72 ? -13.757 -5.556 5.997 1.00 93.38 72 GLU A O 1
ATOM 570 N N . LEU A 1 73 ? -14.544 -3.443 5.802 1.00 91.94 73 LEU A N 1
ATOM 571 C CA . LEU A 1 73 ? -14.635 -3.470 4.350 1.00 91.94 73 LEU A CA 1
ATOM 572 C C . LEU A 1 73 ? -13.248 -3.695 3.768 1.00 91.94 73 LEU A C 1
ATOM 574 O O . LEU A 1 73 ? -13.052 -4.710 3.118 1.00 91.94 73 LEU A O 1
ATOM 578 N N . TYR A 1 74 ? -12.279 -2.835 4.078 1.00 94.31 74 TYR A N 1
ATOM 579 C CA . TYR A 1 74 ? -10.918 -2.944 3.560 1.00 94.31 74 TYR A CA 1
ATOM 580 C C . TYR A 1 74 ? -10.316 -4.338 3.792 1.00 94.31 74 TYR A C 1
ATOM 582 O O . TYR A 1 74 ? -9.883 -4.984 2.843 1.00 94.31 74 TYR A O 1
ATOM 590 N N . SER A 1 75 ? -10.382 -4.847 5.028 1.00 92.69 75 SER A N 1
ATOM 591 C CA . SER A 1 75 ? -9.761 -6.118 5.437 1.00 92.69 75 SER A CA 1
ATOM 592 C C . SER A 1 75 ? -10.481 -7.365 4.915 1.00 92.69 75 SER A C 1
ATOM 594 O O . SER A 1 75 ? -9.986 -8.483 5.081 1.00 92.69 75 SER A O 1
ATOM 596 N N . LYS A 1 76 ? -11.670 -7.218 4.319 1.00 90.25 76 LYS A N 1
ATOM 597 C CA . LYS A 1 76 ? -12.410 -8.332 3.713 1.00 90.25 76 LYS A CA 1
ATOM 598 C C . LYS A 1 76 ? -11.849 -8.717 2.345 1.00 90.25 76 LYS A C 1
ATOM 600 O O . LYS A 1 76 ? -12.103 -9.832 1.890 1.00 90.25 76 LYS A O 1
ATOM 605 N N . ASN A 1 77 ? -11.131 -7.821 1.665 1.00 91.75 77 ASN A N 1
ATOM 606 C CA . ASN A 1 77 ? -10.643 -8.119 0.326 1.00 91.75 77 ASN A CA 1
ATOM 607 C C . ASN A 1 77 ? -9.473 -9.112 0.333 1.00 91.75 77 ASN A C 1
ATOM 609 O O . ASN A 1 77 ? -8.694 -9.200 1.284 1.00 91.75 77 ASN A O 1
ATOM 613 N N . GLN A 1 78 ? -9.346 -9.841 -0.772 1.00 93.19 78 GLN A N 1
ATOM 614 C CA . GLN A 1 78 ? -8.249 -10.769 -1.035 1.00 93.19 78 GLN A CA 1
ATOM 615 C C . GLN A 1 78 ? -7.258 -10.218 -2.060 1.00 93.19 78 GLN A C 1
ATOM 617 O O . GLN A 1 78 ? -6.176 -10.779 -2.200 1.00 93.19 78 GLN A O 1
ATOM 622 N N . LYS A 1 79 ? -7.596 -9.137 -2.774 1.00 94.12 79 LYS A N 1
ATOM 623 C CA . LYS A 1 79 ? -6.698 -8.456 -3.706 1.00 94.12 79 LYS A CA 1
ATOM 624 C C . LYS A 1 79 ? -6.569 -6.988 -3.313 1.00 94.12 79 LYS A C 1
ATOM 626 O O . LYS A 1 79 ? -7.558 -6.267 -3.184 1.00 94.12 79 LYS A O 1
ATOM 631 N N . TYR A 1 80 ? -5.328 -6.560 -3.177 1.00 95.88 80 TYR A N 1
ATOM 632 C CA . TYR A 1 80 ? -4.943 -5.181 -2.955 1.00 95.88 80 TYR A CA 1
ATOM 633 C C . TYR A 1 80 ? -3.963 -4.788 -4.043 1.00 95.88 80 TYR A C 1
ATOM 635 O O . TYR A 1 80 ? -3.261 -5.632 -4.605 1.00 95.88 80 TYR A O 1
ATOM 643 N N . ILE A 1 81 ? -3.919 -3.503 -4.323 1.00 95.00 81 ILE A N 1
ATOM 644 C CA . ILE A 1 81 ? -2.904 -2.902 -5.167 1.00 95.00 81 ILE A CA 1
ATOM 645 C C . ILE A 1 81 ? -2.266 -1.764 -4.393 1.00 95.00 81 ILE A C 1
ATOM 647 O O . ILE A 1 81 ? -2.871 -1.235 -3.457 1.00 95.00 81 ILE A O 1
ATOM 651 N N . PHE A 1 82 ? -1.054 -1.393 -4.758 1.00 94.19 82 PHE A N 1
ATOM 652 C CA . PHE A 1 82 ? -0.416 -0.231 -4.174 1.00 94.19 82 PHE A CA 1
ATOM 653 C C . PHE A 1 82 ? 0.313 0.571 -5.232 1.00 94.19 82 PHE A C 1
ATOM 655 O O . PHE A 1 82 ? 0.799 0.018 -6.216 1.00 94.19 82 PHE A O 1
ATOM 662 N N . VAL A 1 83 ? 0.359 1.878 -5.002 1.00 93.00 83 VAL A N 1
ATOM 663 C CA . VAL A 1 83 ? 1.220 2.808 -5.721 1.00 93.00 83 VAL A CA 1
ATOM 664 C C . VAL A 1 83 ? 1.922 3.651 -4.668 1.00 93.00 83 VAL A C 1
ATOM 666 O O . VAL A 1 83 ? 1.266 4.326 -3.871 1.00 93.00 83 VAL A O 1
ATOM 669 N N . ASN A 1 84 ? 3.249 3.575 -4.634 1.00 91.19 84 ASN A N 1
ATOM 670 C CA . ASN A 1 84 ? 4.098 4.151 -3.599 1.00 91.19 84 ASN A CA 1
ATOM 671 C C . ASN A 1 84 ? 3.610 3.766 -2.189 1.00 91.19 84 ASN A C 1
ATOM 673 O O . ASN A 1 84 ? 3.585 2.595 -1.822 1.00 91.19 84 ASN A O 1
ATOM 677 N N . ASN A 1 85 ? 3.208 4.755 -1.396 1.00 89.62 85 ASN A N 1
ATOM 678 C CA . ASN A 1 85 ? 2.743 4.618 -0.019 1.00 89.62 85 ASN A CA 1
ATOM 679 C C . ASN A 1 85 ? 1.215 4.467 0.113 1.00 89.62 85 ASN A C 1
ATOM 681 O O . ASN A 1 85 ? 0.703 4.454 1.236 1.00 89.62 85 ASN A O 1
ATOM 685 N N . CYS A 1 86 ? 0.480 4.386 -1.001 1.00 93.06 86 CYS A N 1
ATOM 686 C CA . CYS A 1 86 ? -0.967 4.203 -1.012 1.00 93.06 86 CYS A CA 1
ATOM 687 C C . CYS A 1 86 ? -1.316 2.748 -1.329 1.00 93.06 86 CYS A C 1
ATOM 689 O O . CYS A 1 86 ? -1.089 2.279 -2.442 1.00 93.06 86 CYS A O 1
ATOM 691 N N . PHE A 1 87 ? -1.911 2.051 -0.364 1.00 95.19 87 PHE A N 1
ATOM 692 C CA . PHE A 1 87 ? -2.439 0.698 -0.517 1.00 95.19 87 PHE A CA 1
ATOM 693 C C . PHE A 1 87 ? -3.947 0.766 -0.652 1.00 95.19 87 PHE A C 1
ATOM 695 O O . PHE A 1 87 ? -4.607 1.507 0.070 1.00 95.19 87 PHE A O 1
ATOM 702 N N . MET A 1 88 ? -4.521 -0.009 -1.559 1.00 94.31 88 MET A N 1
ATOM 703 C CA . MET A 1 88 ? -5.945 0.079 -1.831 1.00 94.31 88 MET A CA 1
ATOM 704 C C . MET A 1 88 ? -6.551 -1.226 -2.287 1.00 94.31 88 MET A C 1
ATOM 706 O O . MET A 1 88 ? -5.887 -2.139 -2.772 1.00 94.31 88 MET A O 1
ATOM 710 N N . THR A 1 89 ? -7.866 -1.268 -2.180 1.00 94.12 89 THR A N 1
ATOM 711 C CA . THR A 1 89 ? -8.683 -2.331 -2.730 1.00 94.12 89 THR A CA 1
ATOM 712 C C . THR A 1 89 ? -9.964 -1.757 -3.317 1.00 94.12 89 THR A C 1
ATOM 714 O O . THR A 1 89 ? -10.408 -0.684 -2.910 1.00 94.12 89 THR A O 1
ATOM 717 N N . PHE A 1 90 ? -10.559 -2.454 -4.281 1.00 89.06 90 PHE A N 1
ATOM 718 C CA . PHE A 1 90 ? -11.727 -1.973 -5.014 1.00 89.06 90 PHE A CA 1
ATOM 719 C C . PHE A 1 90 ? -12.924 -2.909 -4.860 1.00 89.06 90 PHE A C 1
ATOM 721 O O . PHE A 1 90 ? -12.797 -4.131 -4.944 1.00 89.06 90 PHE A O 1
ATOM 728 N N . TYR A 1 91 ? -14.092 -2.291 -4.702 1.00 84.00 91 TYR A N 1
ATOM 729 C CA . TYR A 1 91 ? -15.423 -2.881 -4.747 1.00 84.00 91 TYR A CA 1
ATOM 730 C C . TYR A 1 91 ? -16.180 -2.207 -5.886 1.00 84.00 91 TYR A C 1
ATOM 732 O O . TYR A 1 91 ? -16.537 -1.031 -5.785 1.00 84.00 91 TYR A O 1
ATOM 740 N N . ASP A 1 92 ? -16.380 -2.928 -6.987 1.00 80.25 92 ASP A N 1
ATOM 741 C CA . ASP A 1 92 ? -16.923 -2.374 -8.229 1.00 80.25 92 ASP A CA 1
ATOM 742 C C . ASP A 1 92 ? -16.164 -1.104 -8.632 1.00 80.25 92 ASP A C 1
ATOM 744 O O . ASP A 1 92 ? -14.961 -1.168 -8.860 1.00 80.25 92 ASP A O 1
ATOM 748 N N . THR A 1 93 ? -16.815 0.059 -8.673 1.00 75.62 93 THR A N 1
ATOM 749 C CA . THR A 1 93 ? -16.209 1.346 -9.051 1.00 75.62 93 THR A CA 1
ATOM 750 C C . THR A 1 93 ? -15.565 2.108 -7.888 1.00 75.62 93 THR A C 1
ATOM 752 O O . THR A 1 93 ? -14.894 3.115 -8.126 1.00 75.62 93 THR A O 1
ATOM 755 N N . LYS A 1 94 ? -15.739 1.651 -6.640 1.00 85.75 94 LYS A N 1
ATOM 756 C CA . LYS A 1 94 ? -15.271 2.346 -5.431 1.00 85.75 94 LYS A CA 1
ATOM 757 C C . LYS A 1 94 ? -14.041 1.669 -4.838 1.00 85.75 94 LYS A C 1
ATOM 759 O O . LYS A 1 94 ? -14.066 0.498 -4.478 1.00 85.75 94 LYS A O 1
ATOM 764 N N . GLY A 1 95 ? -12.976 2.438 -4.708 1.00 89.44 95 GLY A N 1
ATOM 765 C CA . GLY A 1 95 ? -11.752 2.112 -4.000 1.00 89.44 95 GLY A CA 1
ATOM 766 C C . GLY A 1 95 ? -11.800 2.556 -2.543 1.00 89.44 95 GLY A C 1
ATOM 767 O O . GLY A 1 95 ? -12.379 3.592 -2.202 1.00 89.44 95 GLY A O 1
ATOM 768 N N . ILE A 1 96 ? -11.177 1.755 -1.692 1.00 93.38 96 ILE A N 1
ATOM 769 C CA . ILE A 1 96 ? -10.884 2.049 -0.294 1.00 93.38 96 ILE A CA 1
ATOM 770 C C . ILE A 1 96 ? -9.363 2.007 -0.162 1.00 93.38 96 ILE A C 1
ATOM 772 O O . ILE A 1 96 ? -8.756 1.001 -0.534 1.00 93.38 96 ILE A O 1
ATOM 776 N N . GLY A 1 97 ? -8.763 3.089 0.330 1.00 93.75 97 GLY A N 1
ATOM 777 C CA . GLY A 1 97 ? -7.314 3.253 0.391 1.00 93.75 97 GLY A CA 1
ATOM 778 C C . GLY A 1 97 ? -6.795 3.619 1.777 1.00 93.75 97 GLY A C 1
ATOM 779 O O . GLY A 1 97 ? -7.426 4.382 2.509 1.00 93.75 97 GLY A O 1
ATOM 780 N N . ILE A 1 98 ? -5.618 3.093 2.097 1.00 95.00 98 ILE A N 1
ATOM 781 C CA . ILE A 1 98 ? -4.798 3.429 3.254 1.00 95.00 98 ILE A CA 1
ATOM 782 C C . ILE A 1 98 ? -3.524 4.096 2.735 1.00 95.00 98 ILE A C 1
ATOM 784 O O . ILE A 1 98 ? -2.802 3.513 1.928 1.00 95.00 98 ILE A O 1
ATOM 788 N N . ILE A 1 99 ? -3.246 5.311 3.197 1.00 93.50 99 ILE A N 1
ATOM 789 C CA . ILE A 1 99 ? -2.056 6.077 2.813 1.00 93.50 99 ILE A CA 1
ATOM 790 C C . ILE A 1 99 ? -1.154 6.207 4.033 1.00 93.50 99 ILE A C 1
ATOM 792 O O . ILE A 1 99 ? -1.591 6.718 5.064 1.00 93.50 99 ILE A O 1
ATOM 796 N N . LYS A 1 100 ? 0.102 5.769 3.915 1.00 92.88 100 LYS A N 1
ATOM 797 C CA . LYS A 1 100 ? 1.116 5.994 4.951 1.00 92.88 100 LYS A CA 1
ATOM 798 C C . LYS A 1 100 ? 1.661 7.421 4.847 1.00 92.88 100 LYS A C 1
ATOM 800 O O . LYS A 1 100 ? 2.355 7.743 3.885 1.00 92.88 100 LYS A O 1
ATOM 805 N N . GLY A 1 101 ? 1.332 8.264 5.818 1.00 89.44 101 GLY A N 1
ATOM 806 C CA . GLY A 1 101 ? 1.915 9.591 6.016 1.00 89.44 101 GLY A CA 1
ATOM 807 C C . GLY A 1 101 ? 3.013 9.588 7.084 1.00 89.44 101 GLY A C 1
ATOM 808 O O . GLY A 1 101 ? 3.379 8.538 7.611 1.00 89.44 101 GLY A O 1
ATOM 809 N N . GLU A 1 102 ? 3.522 10.776 7.413 1.00 86.31 102 GLU A N 1
ATOM 810 C CA . GLU A 1 102 ? 4.563 10.957 8.438 1.00 86.31 102 GLU A CA 1
ATOM 811 C C . GLU A 1 102 ? 4.052 10.604 9.844 1.00 86.31 102 GLU A C 1
ATOM 813 O O . GLU A 1 102 ? 4.702 9.861 10.575 1.00 86.31 102 GLU A O 1
ATOM 818 N N . ASP A 1 103 ? 2.844 11.063 10.182 1.00 86.19 103 ASP A N 1
ATOM 819 C CA . ASP A 1 103 ? 2.241 10.903 11.514 1.00 86.19 103 ASP A CA 1
ATOM 820 C C . ASP A 1 103 ? 1.359 9.648 11.656 1.00 86.19 103 ASP A C 1
ATOM 822 O O . ASP A 1 103 ? 0.619 9.499 12.631 1.00 86.19 103 ASP A O 1
ATOM 826 N N . GLY A 1 104 ? 1.383 8.751 10.667 1.00 92.69 104 GLY A N 1
ATOM 827 C CA . GLY A 1 104 ? 0.593 7.521 10.659 1.00 92.69 104 GLY A CA 1
ATOM 828 C C . GLY A 1 104 ? -0.214 7.329 9.380 1.00 92.69 104 GLY A C 1
ATOM 829 O O . GLY A 1 104 ? 0.182 7.742 8.296 1.00 92.69 104 GLY A O 1
ATOM 830 N N . TYR A 1 105 ? -1.352 6.660 9.503 1.00 95.56 105 TYR A N 1
ATOM 831 C CA . TYR A 1 105 ? -2.123 6.133 8.385 1.00 95.56 105 TYR A CA 1
ATOM 832 C C . TYR A 1 105 ? -3.425 6.897 8.182 1.00 95.56 105 TYR A C 1
ATOM 834 O O . TYR A 1 105 ? -4.209 7.051 9.114 1.00 95.56 105 TYR A O 1
ATOM 842 N N . LEU A 1 106 ? -3.664 7.346 6.953 1.00 93.81 106 LEU A N 1
ATOM 843 C CA . LEU A 1 106 ? -4.887 8.031 6.543 1.00 93.81 106 LEU A CA 1
ATOM 844 C C . LEU A 1 106 ? -5.792 7.097 5.750 1.00 93.81 106 LEU A C 1
ATOM 846 O O . LEU A 1 106 ? -5.319 6.257 4.982 1.00 93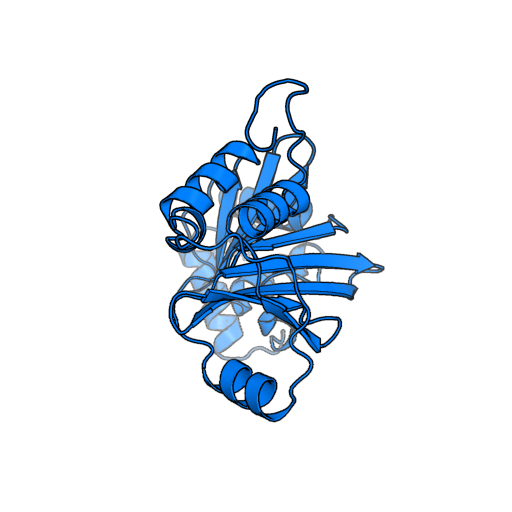.81 106 LEU A O 1
ATOM 850 N N . PHE A 1 107 ? -7.100 7.297 5.888 1.00 92.12 107 PHE A N 1
ATOM 851 C CA . PHE A 1 107 ? -8.115 6.492 5.219 1.00 92.12 107 PHE A CA 1
ATOM 852 C C . PHE A 1 107 ? -8.923 7.314 4.230 1.00 92.12 107 PHE A C 1
ATOM 854 O O . PHE A 1 107 ? -9.527 8.337 4.562 1.00 92.12 107 PHE A O 1
ATOM 861 N N . THR A 1 108 ? -8.978 6.826 2.998 1.00 91.88 108 THR A N 1
ATOM 862 C CA . THR A 1 108 ? -9.633 7.527 1.901 1.00 91.88 108 THR A CA 1
ATOM 863 C C . THR A 1 108 ? -10.502 6.594 1.068 1.00 91.88 108 THR A C 1
ATOM 865 O O . THR A 1 108 ? -10.348 5.370 1.074 1.00 91.88 108 THR A O 1
ATOM 868 N N . GLN A 1 109 ? -11.441 7.191 0.345 1.00 91.12 109 GLN A N 1
ATOM 869 C CA . GLN A 1 109 ? -12.235 6.528 -0.677 1.00 91.12 109 GLN A CA 1
ATOM 870 C C . GLN A 1 109 ? -12.110 7.311 -1.972 1.00 91.12 109 GLN A C 1
ATOM 872 O O . GLN A 1 109 ? -12.207 8.536 -1.973 1.00 91.12 109 GLN A O 1
ATOM 877 N N . PHE A 1 110 ? -11.964 6.593 -3.073 1.00 89.44 110 PHE A N 1
ATOM 878 C CA . PHE A 1 110 ? -11.805 7.170 -4.402 1.00 89.44 110 PHE A CA 1
ATOM 879 C C . PHE A 1 110 ? -12.373 6.222 -5.450 1.00 89.44 110 PHE A C 1
ATOM 881 O O . PHE A 1 110 ? -12.594 5.048 -5.185 1.00 89.44 110 PHE A O 1
ATOM 888 N N . THR A 1 111 ? -12.617 6.708 -6.656 1.00 90.50 111 THR A N 1
ATOM 889 C CA . THR A 1 111 ? -12.802 5.839 -7.825 1.00 90.50 111 THR A CA 1
ATOM 890 C C . THR A 1 111 ? -11.448 5.504 -8.448 1.00 90.50 111 THR A C 1
ATOM 892 O O . THR A 1 111 ? -10.456 6.182 -8.180 1.00 90.50 111 THR A O 1
ATOM 895 N N . ARG A 1 112 ? -11.388 4.480 -9.311 1.00 89.00 112 ARG A N 1
ATOM 896 C CA . ARG A 1 112 ? -10.164 4.186 -10.083 1.00 89.00 112 ARG A CA 1
ATOM 897 C C . ARG A 1 112 ? -9.685 5.394 -10.883 1.00 89.00 112 ARG A C 1
ATOM 899 O O . ARG A 1 112 ? -8.496 5.671 -10.890 1.00 89.00 112 ARG A O 1
ATOM 906 N N . GLN A 1 113 ? -10.622 6.112 -11.501 1.00 87.69 113 GLN A N 1
ATOM 907 C CA . GLN A 1 113 ? -10.332 7.289 -12.313 1.00 87.69 113 GLN A CA 1
ATOM 908 C C . GLN A 1 113 ? -9.727 8.418 -11.473 1.00 87.69 113 GLN A C 1
ATOM 910 O O . GLN A 1 113 ? -8.664 8.920 -11.809 1.00 87.69 113 GLN A O 1
ATOM 915 N N . GLN A 1 114 ? -10.346 8.748 -10.336 1.00 90.38 114 GLN A N 1
ATOM 916 C CA . GLN A 1 114 ? -9.811 9.763 -9.419 1.00 90.38 114 GLN A CA 1
ATOM 917 C C . GLN A 1 114 ? -8.413 9.400 -8.911 1.00 90.38 114 GLN A C 1
ATOM 919 O O . GLN A 1 114 ? -7.558 10.267 -8.779 1.00 90.38 114 GLN A O 1
ATOM 924 N N . PHE A 1 115 ? -8.176 8.119 -8.625 1.00 89.81 115 PHE A N 1
ATOM 925 C CA . PHE A 1 115 ? -6.863 7.668 -8.184 1.00 89.81 115 PHE A CA 1
ATOM 926 C C . PHE A 1 115 ? -5.817 7.745 -9.300 1.00 89.81 115 PHE A C 1
ATOM 928 O O . PHE A 1 115 ? -4.703 8.199 -9.061 1.00 89.81 115 PHE A O 1
ATOM 935 N N . LEU A 1 116 ? -6.178 7.336 -10.519 1.00 90.31 116 LEU A N 1
ATOM 936 C CA . LEU A 1 116 ? -5.319 7.465 -11.692 1.00 90.31 116 LEU A CA 1
ATOM 937 C C . LEU A 1 116 ? -4.939 8.931 -11.929 1.00 90.31 116 LEU A C 1
ATOM 939 O O . LEU A 1 116 ? -3.763 9.224 -12.102 1.00 90.31 116 LEU A O 1
ATOM 943 N N . GLU A 1 117 ? -5.913 9.842 -11.895 1.00 90.44 117 GLU A N 1
ATOM 944 C CA . GLU A 1 117 ? -5.685 11.284 -12.036 1.00 90.44 117 GLU A CA 1
ATOM 945 C C . GLU A 1 117 ? -4.708 11.802 -10.977 1.00 90.44 117 GLU A C 1
ATOM 947 O O . GLU A 1 117 ? -3.725 12.448 -11.325 1.00 90.44 117 GLU A O 1
ATOM 952 N N . GLU A 1 118 ? -4.912 11.455 -9.704 1.00 89.56 118 GLU A N 1
ATOM 953 C CA . GLU A 1 118 ? -4.015 11.854 -8.613 1.00 89.56 118 GLU A CA 1
ATOM 954 C C . GLU A 1 118 ? -2.589 11.321 -8.816 1.00 89.56 118 GLU A C 1
ATOM 956 O O . GLU A 1 118 ? -1.612 12.057 -8.675 1.00 89.56 118 GLU A O 1
ATOM 961 N N . VAL A 1 119 ? -2.449 10.050 -9.200 1.00 89.25 119 VAL A N 1
ATOM 962 C CA . VAL A 1 119 ? -1.150 9.428 -9.487 1.00 89.25 119 VAL A CA 1
ATOM 963 C C . VAL A 1 119 ? -0.456 10.124 -10.663 1.00 89.25 119 VAL A C 1
ATOM 965 O O . VAL A 1 119 ? 0.730 10.437 -10.575 1.00 89.25 119 VAL A O 1
ATOM 968 N N . TYR A 1 120 ? -1.188 10.447 -11.731 1.00 89.50 120 TYR A N 1
ATOM 969 C CA . TYR A 1 120 ? -0.653 11.197 -12.871 1.00 89.50 120 TYR A CA 1
ATOM 970 C C . TYR A 1 120 ? -0.300 12.643 -12.529 1.00 89.50 120 TYR A C 1
ATOM 972 O O . TYR A 1 120 ? 0.627 13.180 -13.129 1.00 89.50 120 TYR A O 1
ATOM 980 N N . LEU A 1 121 ? -1.008 13.285 -11.597 1.00 87.62 121 LEU A N 1
ATOM 981 C CA . LEU A 1 121 ? -0.741 14.657 -11.150 1.00 87.62 121 LEU A CA 1
ATOM 982 C C . LEU A 1 121 ? 0.444 14.735 -10.185 1.00 87.62 121 LEU A C 1
ATOM 984 O O . LEU A 1 121 ? 1.217 15.691 -10.228 1.00 87.62 121 LEU A O 1
ATOM 988 N N . THR A 1 122 ? 0.653 13.711 -9.365 1.00 85.44 122 THR A N 1
ATOM 989 C CA . THR A 1 122 ? 1.694 13.709 -8.326 1.00 85.44 122 THR A CA 1
ATOM 990 C C . THR A 1 122 ? 2.993 13.032 -8.753 1.00 85.44 122 THR A C 1
ATOM 992 O O . THR A 1 122 ? 4.034 13.320 -8.170 1.00 85.44 122 THR A O 1
ATOM 995 N N . ASN A 1 123 ? 2.979 12.190 -9.794 1.00 86.75 123 ASN A N 1
ATOM 996 C CA . ASN A 1 123 ? 4.164 11.454 -10.228 1.00 86.75 123 ASN A CA 1
ATOM 997 C C . ASN A 1 123 ? 4.723 11.957 -11.571 1.00 86.75 123 ASN A C 1
ATOM 999 O O . ASN A 1 123 ? 4.148 11.728 -12.635 1.00 86.75 123 ASN A O 1
ATOM 1003 N N . GLU A 1 124 ? 5.874 12.631 -11.522 1.00 85.19 124 GLU A N 1
ATOM 1004 C CA . GLU A 1 124 ? 6.550 13.179 -12.708 1.00 85.19 124 GLU A CA 1
ATOM 1005 C C . GLU A 1 124 ? 6.976 12.104 -13.712 1.00 85.19 124 GLU A C 1
ATOM 1007 O O . GLU A 1 124 ? 6.945 12.367 -14.913 1.00 85.19 124 GLU A O 1
ATOM 1012 N N . LEU A 1 125 ? 7.282 10.880 -13.256 1.00 87.25 125 LEU A N 1
ATOM 1013 C CA . LEU A 1 125 ? 7.670 9.785 -14.150 1.00 87.25 125 LEU A CA 1
ATOM 1014 C C . LEU A 1 125 ? 6.556 9.414 -15.127 1.00 87.25 125 LEU A C 1
ATOM 1016 O O . LEU A 1 125 ? 6.847 8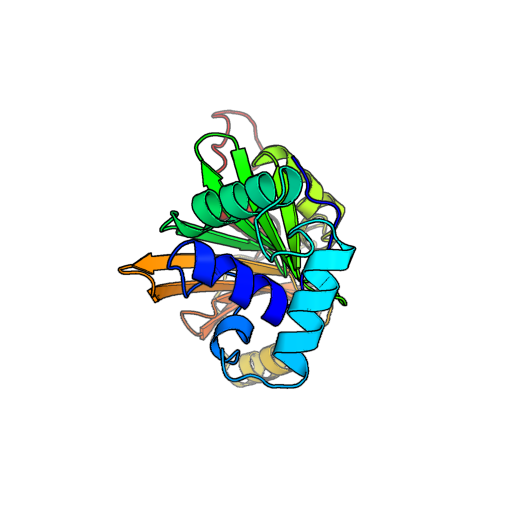.925 -16.208 1.00 87.25 125 LEU A O 1
ATOM 1020 N N . LEU A 1 126 ? 5.287 9.645 -14.781 1.00 86.62 126 LEU A N 1
ATOM 1021 C CA . LEU A 1 126 ? 4.147 9.355 -15.662 1.00 86.62 126 LEU A CA 1
ATOM 1022 C C . LEU A 1 126 ? 3.906 10.434 -16.719 1.00 86.62 126 LEU A C 1
ATOM 1024 O O . LEU A 1 126 ? 3.209 10.193 -17.703 1.00 86.62 126 LEU A O 1
ATOM 1028 N N . ARG A 1 127 ? 4.485 11.620 -16.514 1.00 83.19 127 ARG A N 1
ATOM 1029 C CA . ARG A 1 127 ? 4.359 12.781 -17.402 1.00 83.19 127 ARG A CA 1
ATOM 1030 C C . ARG A 1 127 ? 5.606 13.026 -18.244 1.00 83.19 127 ARG A C 1
ATOM 1032 O O . ARG A 1 127 ? 5.619 13.973 -19.025 1.00 83.19 127 ARG A O 1
ATOM 1039 N N . GLY A 1 128 ? 6.652 12.224 -18.055 1.00 72.06 128 GLY A N 1
ATOM 1040 C CA . GLY A 1 128 ? 7.880 12.332 -18.825 1.00 72.06 128 GLY A CA 1
ATOM 1041 C C . GLY A 1 128 ? 7.611 12.171 -20.319 1.00 72.06 128 GLY A C 1
ATOM 1042 O O . GLY A 1 128 ? 6.772 11.373 -20.739 1.00 72.06 128 GLY A O 1
ATOM 1043 N N . GLU A 1 129 ? 8.348 12.917 -21.136 1.00 62.47 129 GLU A N 1
ATOM 1044 C CA . GLU A 1 129 ? 8.460 12.589 -22.550 1.00 62.47 129 GLU A CA 1
ATOM 1045 C C . GLU A 1 129 ? 9.395 11.386 -22.658 1.00 62.47 129 GLU A C 1
ATOM 1047 O O . GLU A 1 129 ? 10.526 11.420 -22.165 1.00 62.47 129 GLU A O 1
ATOM 1052 N N . SER A 1 130 ? 8.937 10.308 -23.296 1.00 53.09 130 SER A N 1
ATOM 1053 C CA . SER A 1 130 ? 9.843 9.250 -23.733 1.00 53.09 130 SER A CA 1
ATOM 1054 C C . SER A 1 130 ? 10.981 9.912 -24.505 1.00 53.09 130 SER A C 1
ATOM 1056 O O . SER A 1 130 ? 10.728 10.572 -25.516 1.00 53.09 130 SER A O 1
ATOM 1058 N N . GLY A 1 131 ? 12.217 9.778 -24.009 1.00 48.75 131 GLY A N 1
ATOM 1059 C CA . GLY A 1 131 ? 13.397 10.292 -24.696 1.00 48.75 131 GLY A CA 1
ATOM 1060 C C . GLY A 1 131 ? 13.371 9.883 -26.172 1.00 48.75 131 GLY A C 1
ATOM 1061 O O . GLY A 1 131 ? 12.776 8.870 -26.530 1.00 48.75 131 GLY A O 1
ATOM 1062 N N . LYS A 1 132 ? 14.013 10.674 -27.039 1.00 41.94 132 LYS A N 1
ATOM 1063 C CA . LYS A 1 132 ? 13.956 10.603 -28.520 1.00 41.94 132 LYS A CA 1
ATOM 1064 C C . LYS A 1 132 ? 14.280 9.238 -29.167 1.00 41.94 132 LYS A C 1
ATOM 1066 O O . LYS A 1 132 ? 14.270 9.140 -30.389 1.00 41.94 132 LYS A O 1
ATOM 1071 N N . ASN A 1 133 ? 14.563 8.203 -28.382 1.00 50.00 133 ASN A N 1
ATOM 1072 C CA . ASN A 1 133 ? 14.749 6.834 -28.826 1.00 50.00 133 ASN A CA 1
ATOM 1073 C C . ASN A 1 133 ? 13.632 5.944 -28.257 1.00 50.00 133 ASN A C 1
ATOM 1075 O O . ASN A 1 133 ? 13.528 5.838 -27.034 1.00 50.00 133 ASN A O 1
ATOM 1079 N N . PRO A 1 134 ? 12.842 5.253 -29.098 1.00 54.12 134 PRO A N 1
ATOM 1080 C CA . PRO A 1 134 ? 11.901 4.246 -28.628 1.00 54.12 134 PRO A CA 1
ATOM 1081 C C . PRO A 1 134 ? 12.689 3.124 -27.952 1.00 54.12 134 PRO A C 1
ATOM 1083 O O . PRO A 1 134 ? 13.371 2.322 -28.594 1.00 54.12 134 PRO A O 1
ATOM 1086 N N . VAL A 1 135 ? 12.651 3.104 -26.625 1.00 61.44 135 VAL A N 1
ATOM 1087 C CA . VAL A 1 135 ? 13.264 2.045 -25.835 1.00 61.44 135 VAL A CA 1
ATOM 1088 C C . VAL A 1 135 ? 12.380 0.811 -25.962 1.00 61.44 135 VAL A C 1
ATOM 1090 O O . VAL A 1 135 ? 11.287 0.752 -25.404 1.00 61.44 135 VAL A O 1
ATOM 1093 N N . VAL A 1 136 ? 12.856 -0.184 -26.712 1.00 65.69 136 VAL A N 1
ATOM 1094 C CA . VAL A 1 136 ? 12.273 -1.530 -26.693 1.00 65.69 136 VAL A CA 1
ATOM 1095 C C . VAL A 1 136 ? 12.503 -2.112 -25.300 1.00 65.69 136 VAL A C 1
ATOM 1097 O O . VAL A 1 136 ? 13.615 -2.021 -24.777 1.00 65.69 136 VAL A O 1
ATOM 1100 N N . HIS A 1 137 ? 11.458 -2.694 -24.708 1.00 78.06 137 HIS A N 1
ATOM 1101 C CA . HIS A 1 137 ? 11.533 -3.346 -23.404 1.00 78.06 137 HIS A CA 1
ATOM 1102 C C . HIS A 1 137 ? 12.542 -4.491 -23.430 1.00 78.06 137 HIS A C 1
ATOM 1104 O O . HIS A 1 137 ? 12.244 -5.587 -23.907 1.00 78.06 137 HIS A O 1
ATOM 1110 N N . ASN A 1 138 ? 13.748 -4.216 -22.946 1.00 83.94 138 ASN A N 1
ATOM 1111 C CA . ASN A 1 138 ? 14.892 -5.102 -23.082 1.00 83.94 138 ASN A CA 1
ATOM 1112 C C . ASN A 1 138 ? 15.473 -5.390 -21.708 1.00 83.94 138 ASN A C 1
ATOM 1114 O O . ASN A 1 138 ? 15.807 -4.466 -20.964 1.00 83.94 138 ASN A O 1
ATOM 1118 N N . GLU A 1 139 ? 15.611 -6.678 -21.396 1.00 87.56 139 GLU A N 1
ATOM 1119 C CA . GLU A 1 139 ? 16.246 -7.113 -20.157 1.00 87.56 139 GLU A CA 1
ATOM 1120 C C . GLU A 1 139 ? 17.720 -6.696 -20.168 1.00 87.56 139 GLU A C 1
ATOM 1122 O O . GLU A 1 139 ? 18.483 -7.032 -21.077 1.00 87.56 139 GLU A O 1
ATOM 1127 N N . ILE A 1 140 ? 18.130 -5.983 -19.127 1.00 86.31 140 ILE A N 1
ATOM 1128 C CA . ILE A 1 140 ? 19.528 -5.685 -18.857 1.00 86.31 140 ILE A CA 1
ATOM 1129 C C . ILE A 1 140 ? 20.139 -6.971 -18.317 1.00 86.31 140 ILE A C 1
ATOM 1131 O O . ILE A 1 140 ? 19.792 -7.413 -17.228 1.00 86.31 140 ILE A O 1
ATOM 1135 N N . ILE A 1 141 ? 21.036 -7.601 -19.073 1.00 85.50 141 ILE A N 1
ATOM 1136 C CA . ILE A 1 141 ? 21.681 -8.871 -18.687 1.00 85.50 141 ILE A CA 1
ATOM 1137 C C . ILE A 1 141 ? 23.077 -8.681 -18.079 1.00 85.50 141 ILE A C 1
ATOM 1139 O O . ILE A 1 141 ? 23.646 -9.619 -17.526 1.00 85.50 141 ILE A O 1
ATOM 1143 N N . ASN A 1 142 ? 23.637 -7.473 -18.162 1.00 88.88 142 ASN A N 1
ATOM 1144 C CA . ASN A 1 142 ? 24.958 -7.159 -17.630 1.00 88.88 142 ASN A CA 1
ATOM 1145 C C . ASN A 1 142 ? 24.909 -6.996 -16.100 1.00 88.88 142 ASN A C 1
ATOM 1147 O O . ASN A 1 142 ? 24.301 -6.060 -15.592 1.00 88.88 142 ASN A O 1
ATOM 1151 N N . ASN A 1 143 ? 25.584 -7.880 -15.359 1.00 86.69 143 ASN A N 1
ATOM 1152 C CA . ASN A 1 143 ? 25.557 -7.870 -13.890 1.00 86.69 143 ASN A CA 1
ATOM 1153 C C . ASN A 1 143 ? 26.140 -6.595 -13.263 1.00 86.69 143 ASN A C 1
ATOM 1155 O O . ASN A 1 143 ? 25.593 -6.113 -12.279 1.00 86.69 143 ASN A O 1
ATOM 1159 N N . LYS A 1 144 ? 27.197 -6.015 -13.844 1.00 85.94 144 LYS A N 1
ATOM 1160 C CA . LYS A 1 144 ? 27.796 -4.775 -13.323 1.00 85.94 144 LYS A CA 1
ATOM 1161 C C . LYS A 1 144 ? 26.834 -3.595 -13.470 1.00 85.94 144 LYS A C 1
ATOM 1163 O O . LYS A 1 144 ? 26.731 -2.745 -12.590 1.00 85.94 144 LYS A O 1
ATOM 1168 N N . GLU A 1 145 ? 26.127 -3.553 -14.594 1.00 84.06 145 GLU A N 1
ATOM 1169 C CA . GLU A 1 145 ? 25.086 -2.557 -14.838 1.00 84.06 145 GLU A CA 1
ATOM 1170 C C . GLU A 1 145 ? 23.910 -2.744 -13.873 1.00 84.06 145 GLU A C 1
ATOM 1172 O O . GLU A 1 145 ? 23.462 -1.771 -13.274 1.00 84.06 145 GLU A O 1
ATOM 1177 N N . LYS A 1 146 ? 23.476 -3.990 -13.628 1.00 84.44 146 LYS A N 1
ATOM 1178 C CA . LYS A 1 146 ? 22.441 -4.291 -12.625 1.00 84.44 146 LYS A CA 1
ATOM 1179 C C . LYS A 1 146 ? 22.816 -3.789 -11.231 1.00 84.44 146 LYS A C 1
ATOM 1181 O O . LYS A 1 146 ? 21.999 -3.128 -10.605 1.00 84.44 146 LYS A O 1
ATOM 1186 N N . GLU A 1 147 ? 24.023 -4.090 -10.754 1.00 84.12 147 GLU A N 1
ATOM 1187 C CA . GLU A 1 147 ? 24.504 -3.636 -9.438 1.00 84.12 147 GLU A CA 1
ATOM 1188 C C . GLU A 1 147 ? 24.489 -2.108 -9.343 1.00 84.12 147 GLU A C 1
ATOM 1190 O O . GLU A 1 147 ? 23.906 -1.551 -8.417 1.00 84.12 147 GLU A O 1
ATOM 1195 N N . THR A 1 148 ? 25.015 -1.435 -10.369 1.00 84.31 148 THR A N 1
ATOM 1196 C CA . THR A 1 148 ? 25.032 0.033 -10.440 1.00 84.31 148 THR A CA 1
ATOM 1197 C C . THR A 1 148 ? 23.618 0.624 -10.395 1.00 84.31 148 THR A C 1
ATOM 1199 O O . THR A 1 148 ? 23.387 1.642 -9.748 1.00 84.31 148 THR A O 1
ATOM 1202 N N . LEU A 1 149 ? 22.656 0.001 -11.082 1.00 83.50 149 LEU A N 1
ATOM 1203 C CA . LEU A 1 149 ? 21.263 0.453 -11.107 1.00 83.50 149 LEU A CA 1
ATOM 1204 C C . LEU A 1 149 ? 20.546 0.222 -9.775 1.00 83.50 149 LEU A C 1
ATOM 1206 O O . LEU A 1 149 ? 19.761 1.071 -9.365 1.00 83.50 149 LEU A O 1
ATOM 1210 N N . LEU A 1 150 ? 20.827 -0.889 -9.092 1.00 81.50 150 LEU A N 1
ATOM 1211 C CA . LEU A 1 150 ? 20.262 -1.184 -7.773 1.00 81.50 150 LEU A CA 1
ATOM 1212 C C . LEU A 1 150 ? 20.775 -0.219 -6.697 1.00 81.50 150 LEU A C 1
ATOM 1214 O O . LEU A 1 150 ? 20.018 0.151 -5.805 1.00 81.50 150 LEU A O 1
ATOM 1218 N N . GLU A 1 151 ? 22.030 0.218 -6.794 1.00 82.38 151 GLU A N 1
ATOM 1219 C CA . GLU A 1 151 ? 22.596 1.252 -5.917 1.00 82.38 151 GLU A CA 1
ATOM 1220 C C . GLU A 1 151 ? 22.061 2.657 -6.231 1.00 82.38 151 GLU A C 1
ATOM 1222 O O . GLU A 1 151 ? 22.040 3.523 -5.360 1.00 82.38 151 GLU A O 1
ATOM 1227 N N . ALA A 1 152 ? 21.635 2.892 -7.474 1.00 75.81 152 ALA A N 1
ATOM 1228 C CA . ALA A 1 152 ? 21.210 4.199 -7.966 1.00 75.81 152 ALA A CA 1
ATOM 1229 C C . ALA A 1 152 ? 19.709 4.488 -7.802 1.00 75.81 152 ALA A C 1
ATOM 1231 O O . ALA A 1 152 ? 19.246 5.499 -8.331 1.00 75.81 152 ALA A O 1
ATOM 1232 N N . VAL A 1 153 ? 18.950 3.624 -7.122 1.00 74.94 153 VAL A N 1
ATOM 1233 C CA . VAL A 1 153 ? 17.526 3.862 -6.849 1.00 74.94 153 VAL A CA 1
ATOM 1234 C C . VAL A 1 153 ? 17.390 5.131 -5.997 1.00 74.94 153 VAL A C 1
ATOM 1236 O O . VAL A 1 153 ? 17.778 5.152 -4.831 1.00 74.94 153 VAL A O 1
ATOM 1239 N N . ASP A 1 154 ? 16.874 6.199 -6.608 1.00 68.50 154 ASP A N 1
ATOM 1240 C CA . ASP A 1 154 ? 16.734 7.539 -6.019 1.00 68.50 154 ASP A CA 1
ATOM 1241 C C . ASP A 1 154 ? 15.280 7.811 -5.572 1.00 68.50 154 ASP A C 1
ATOM 1243 O O . ASP A 1 154 ? 14.368 7.020 -5.798 1.00 68.50 154 ASP A O 1
ATOM 1247 N N . SER A 1 155 ? 15.066 8.962 -4.944 1.00 57.16 155 SER A N 1
ATOM 1248 C CA . SER A 1 155 ? 13.808 9.533 -4.462 1.00 57.16 155 SER A CA 1
ATOM 1249 C C . SER A 1 155 ? 12.706 9.691 -5.519 1.00 57.16 155 SER A C 1
ATOM 1251 O O . SER A 1 155 ? 11.527 9.621 -5.171 1.00 57.16 155 SER A O 1
ATOM 1253 N N . GLN A 1 156 ? 13.046 9.851 -6.803 1.00 64.50 156 GLN A N 1
ATOM 1254 C CA . GLN A 1 156 ? 12.078 9.837 -7.908 1.00 64.50 156 GLN A CA 1
ATOM 1255 C C . GLN A 1 156 ? 11.760 8.396 -8.331 1.00 64.50 156 GLN A C 1
ATOM 1257 O O . GLN A 1 156 ? 12.047 7.972 -9.450 1.00 64.50 156 GLN A O 1
ATOM 1262 N N . LEU A 1 157 ? 11.185 7.645 -7.394 1.00 86.62 157 LEU A N 1
ATOM 1263 C CA . LEU A 1 157 ? 10.775 6.256 -7.550 1.00 86.62 157 LEU A CA 1
ATOM 1264 C C . LEU A 1 157 ? 9.253 6.178 -7.658 1.00 86.62 157 LEU A C 1
ATOM 1266 O O . LEU A 1 157 ? 8.522 6.715 -6.824 1.00 86.62 157 LEU A O 1
ATOM 1270 N N . LEU A 1 158 ? 8.770 5.454 -8.660 1.00 91.62 158 LEU A N 1
ATOM 1271 C CA . LEU A 1 158 ? 7.401 4.966 -8.690 1.00 91.62 158 LEU A CA 1
ATOM 1272 C C . LEU A 1 158 ? 7.424 3.469 -8.394 1.00 91.62 158 LEU A C 1
ATOM 1274 O O . LEU A 1 158 ? 7.917 2.680 -9.194 1.00 91.62 158 LEU A O 1
ATOM 1278 N N . SER A 1 159 ? 6.887 3.088 -7.241 1.00 92.94 159 SER A N 1
ATOM 1279 C CA . SER A 1 159 ? 6.614 1.697 -6.901 1.00 92.94 159 SER A CA 1
ATOM 1280 C C . SER A 1 159 ? 5.148 1.393 -7.176 1.00 92.94 159 SER A C 1
ATOM 1282 O O . SER A 1 159 ? 4.264 2.167 -6.810 1.00 92.94 159 SER A O 1
ATOM 1284 N N . ILE A 1 160 ? 4.876 0.275 -7.837 1.00 95.19 160 ILE A N 1
ATOM 1285 C CA . ILE A 1 160 ? 3.522 -0.201 -8.095 1.00 95.19 160 ILE A CA 1
ATOM 1286 C C . ILE A 1 160 ? 3.459 -1.707 -7.923 1.00 95.19 160 ILE A C 1
ATOM 1288 O O . ILE A 1 160 ? 4.368 -2.431 -8.329 1.00 95.19 160 ILE A O 1
ATOM 1292 N N . GLY A 1 161 ? 2.366 -2.206 -7.360 1.00 95.19 161 GLY A N 1
ATOM 1293 C CA . GLY A 1 161 ? 2.249 -3.635 -7.160 1.00 95.19 161 GLY A CA 1
ATOM 1294 C C . GLY A 1 161 ? 0.872 -4.146 -6.795 1.00 95.19 161 GLY A C 1
ATOM 1295 O O . GLY A 1 161 ? -0.093 -3.403 -6.622 1.00 95.19 161 GLY A O 1
ATOM 1296 N N . GLU A 1 162 ? 0.811 -5.467 -6.674 1.00 95.56 162 GLU A N 1
ATOM 1297 C CA . GLU A 1 162 ? -0.365 -6.222 -6.270 1.00 95.56 162 GLU A CA 1
ATOM 1298 C C . GLU A 1 162 ? -0.036 -7.111 -5.073 1.00 95.56 162 GLU A C 1
ATOM 1300 O O . GLU A 1 162 ? 0.974 -7.818 -5.051 1.00 95.56 162 GLU A O 1
ATOM 1305 N N . ILE A 1 163 ? -0.943 -7.147 -4.104 1.00 96.19 163 ILE A N 1
ATOM 1306 C CA . ILE A 1 163 ? -0.868 -8.026 -2.942 1.00 96.19 163 ILE A CA 1
ATOM 1307 C C . ILE A 1 163 ? -2.105 -8.913 -2.945 1.00 96.19 163 ILE A C 1
ATOM 1309 O O . ILE A 1 163 ? -3.235 -8.428 -3.029 1.00 96.19 163 ILE A O 1
ATOM 1313 N N . LYS A 1 164 ? -1.904 -10.225 -2.823 1.00 95.69 164 LYS A N 1
ATOM 1314 C CA . LYS A 1 164 ? -2.999 -11.176 -2.613 1.00 95.69 164 LYS A CA 1
ATOM 1315 C C . LYS A 1 164 ? -2.969 -11.725 -1.204 1.00 95.69 164 LYS A C 1
ATOM 1317 O O . LYS A 1 164 ? -1.912 -12.126 -0.717 1.00 95.69 164 LYS A O 1
ATOM 1322 N N . VAL A 1 165 ? -4.133 -11.824 -0.582 1.00 94.69 165 VAL A N 1
ATOM 1323 C CA . VAL A 1 165 ? -4.324 -12.356 0.767 1.00 94.69 165 VAL A CA 1
ATOM 1324 C C . VAL A 1 165 ? -5.147 -13.638 0.695 1.00 94.69 165 VAL A C 1
ATOM 1326 O O . VAL A 1 165 ? -6.192 -13.675 0.051 1.00 94.69 165 VAL A O 1
ATOM 1329 N N . HIS A 1 166 ? -4.682 -14.676 1.385 1.00 92.56 166 HIS A N 1
ATOM 1330 C CA . HIS A 1 166 ? -5.376 -15.949 1.566 1.00 92.56 166 HIS A CA 1
ATOM 1331 C C . HIS A 1 166 ? -5.333 -16.317 3.052 1.00 92.56 166 HIS A C 1
ATOM 1333 O O . HIS A 1 166 ? -4.288 -16.166 3.680 1.00 92.56 166 HIS A O 1
ATOM 1339 N N . ASP A 1 167 ? -6.456 -16.749 3.632 1.00 87.88 167 ASP A N 1
ATOM 1340 C CA . ASP A 1 167 ? -6.577 -17.102 5.060 1.00 87.88 167 ASP A CA 1
ATOM 1341 C C . ASP A 1 167 ? -5.941 -16.082 6.022 1.00 87.88 167 ASP A C 1
ATOM 1343 O O . ASP A 1 167 ? -5.170 -16.427 6.918 1.00 87.88 167 ASP A O 1
ATOM 1347 N N . ALA A 1 168 ? -6.244 -14.796 5.806 1.00 85.06 168 ALA A N 1
ATOM 1348 C CA . ALA A 1 168 ? -5.719 -13.674 6.592 1.00 85.06 168 ALA A CA 1
ATOM 1349 C C . ALA A 1 168 ? -4.178 -13.557 6.608 1.00 85.06 168 ALA A C 1
ATOM 1351 O O . ALA A 1 168 ? -3.607 -12.958 7.519 1.00 85.06 168 ALA A O 1
ATOM 1352 N N . LYS A 1 169 ? -3.499 -14.094 5.587 1.00 90.06 169 LYS A N 1
ATOM 1353 C CA . LYS A 1 169 ? -2.052 -13.974 5.378 1.00 90.06 169 LYS A CA 1
ATOM 1354 C C . LYS A 1 169 ? -1.748 -13.478 3.973 1.00 90.06 169 LYS A C 1
ATOM 1356 O O . LYS A 1 169 ? -2.450 -13.808 3.017 1.00 90.06 169 LYS A O 1
ATOM 1361 N N . ILE A 1 170 ? -0.677 -12.702 3.837 1.00 92.31 170 ILE A N 1
ATOM 1362 C CA . ILE A 1 170 ? -0.161 -12.318 2.522 1.00 92.31 170 ILE A CA 1
ATOM 1363 C C . ILE A 1 170 ? 0.331 -13.588 1.821 1.00 92.31 170 ILE A C 1
ATOM 1365 O O . ILE A 1 170 ? 1.187 -14.300 2.337 1.00 92.31 170 ILE A O 1
ATOM 1369 N N . SER A 1 171 ? -0.255 -13.877 0.663 1.00 94.56 171 SER A N 1
ATOM 1370 C CA . SER A 1 171 ? 0.029 -15.068 -0.143 1.00 94.56 171 SER A CA 1
ATOM 1371 C C . SER A 1 171 ? 1.015 -14.773 -1.269 1.00 94.56 171 SER A C 1
ATOM 1373 O O . SER A 1 171 ? 1.941 -15.545 -1.495 1.00 94.56 171 SER A O 1
ATOM 1375 N N . THR A 1 172 ? 0.846 -13.642 -1.959 1.00 94.88 172 THR A N 1
ATOM 1376 C CA . THR A 1 172 ? 1.743 -13.209 -3.033 1.00 94.88 172 THR A CA 1
ATOM 1377 C C . THR A 1 172 ? 1.886 -11.700 -3.031 1.00 94.88 172 THR A C 1
ATOM 1379 O O . THR A 1 172 ? 0.890 -10.997 -2.843 1.00 94.88 172 THR A O 1
ATOM 1382 N N . VAL A 1 173 ? 3.089 -11.226 -3.342 1.00 94.81 173 VAL A N 1
ATOM 1383 C CA . VAL A 1 173 ? 3.383 -9.821 -3.629 1.00 94.81 173 VAL A CA 1
ATOM 1384 C C . VAL A 1 173 ? 4.039 -9.752 -5.002 1.00 94.81 173 VAL A C 1
ATOM 1386 O O . VAL A 1 173 ? 4.986 -10.492 -5.274 1.00 94.81 173 VAL A O 1
ATOM 1389 N N . LYS A 1 174 ? 3.504 -8.892 -5.866 1.00 95.75 174 LYS A N 1
ATOM 1390 C CA . LYS A 1 174 ? 4.131 -8.480 -7.121 1.00 95.75 174 LYS A CA 1
ATOM 1391 C C . LYS A 1 174 ? 4.439 -7.002 -7.034 1.00 95.75 174 LYS A C 1
ATOM 1393 O O . LYS A 1 174 ? 3.555 -6.249 -6.641 1.00 95.75 174 LYS A O 1
ATOM 1398 N N . GLU A 1 175 ? 5.650 -6.611 -7.393 1.00 94.56 175 GLU A N 1
ATOM 1399 C CA . GLU A 1 175 ? 6.091 -5.222 -7.319 1.00 94.56 175 GLU A CA 1
ATOM 1400 C C . GLU A 1 175 ? 7.001 -4.893 -8.498 1.00 94.56 175 GLU A C 1
ATOM 1402 O O . GLU A 1 175 ? 7.887 -5.675 -8.859 1.00 94.56 175 GLU A O 1
ATOM 1407 N N . TRP A 1 176 ? 6.768 -3.714 -9.063 1.00 94.81 176 TRP A N 1
ATOM 1408 C CA . TRP A 1 176 ? 7.593 -3.094 -10.081 1.00 94.81 176 TRP A CA 1
ATOM 1409 C C . TRP A 1 176 ? 8.034 -1.721 -9.596 1.00 94.81 176 TRP A C 1
ATOM 1411 O O . TRP A 1 176 ? 7.219 -0.934 -9.111 1.00 94.81 176 TRP A O 1
ATOM 1421 N N . LEU A 1 177 ? 9.321 -1.440 -9.752 1.00 93.69 177 LEU A N 1
ATOM 1422 C CA . LEU A 1 177 ? 9.913 -0.143 -9.459 1.00 93.69 177 LEU A CA 1
ATOM 1423 C C . LEU A 1 177 ? 10.301 0.545 -10.761 1.00 93.69 177 LEU A C 1
ATOM 1425 O O . LEU A 1 177 ? 10.909 -0.081 -11.627 1.00 93.69 177 LEU A O 1
ATOM 1429 N N . PHE A 1 178 ? 10.000 1.833 -10.869 1.00 92.44 178 PHE A N 1
ATOM 1430 C CA . PHE A 1 178 ? 10.339 2.661 -12.017 1.00 92.44 178 PHE A CA 1
ATOM 1431 C C . PHE A 1 178 ? 11.108 3.901 -11.579 1.00 92.44 178 PHE A C 1
ATOM 1433 O O . PHE A 1 178 ? 10.722 4.557 -10.613 1.00 92.44 178 PHE A O 1
ATOM 1440 N N . PHE A 1 179 ? 12.178 4.226 -12.299 1.00 90.94 179 PHE A N 1
ATOM 1441 C CA . PHE A 1 179 ? 12.987 5.425 -12.073 1.00 90.94 179 PHE A CA 1
ATOM 1442 C C . PHE A 1 179 ? 13.756 5.805 -13.343 1.00 90.94 179 PHE A C 1
ATOM 1444 O O . PHE A 1 179 ? 13.898 4.996 -14.264 1.00 90.94 179 PHE A O 1
ATOM 1451 N N . ILE A 1 180 ? 14.261 7.038 -13.400 1.00 86.19 180 ILE A N 1
ATOM 1452 C CA . ILE A 1 180 ? 15.090 7.519 -14.511 1.00 86.19 180 ILE A CA 1
ATOM 1453 C C . ILE A 1 180 ? 16.565 7.472 -14.113 1.00 86.19 180 ILE A C 1
ATOM 1455 O O . ILE A 1 180 ? 16.958 7.976 -13.064 1.00 86.19 180 ILE A O 1
ATOM 1459 N N . LYS A 1 181 ? 17.403 6.919 -14.992 1.00 84.00 181 LYS A N 1
ATOM 1460 C CA . LYS A 1 181 ? 18.863 6.972 -14.884 1.00 84.00 181 LYS A CA 1
ATOM 1461 C C . LYS A 1 181 ? 19.458 7.275 -16.249 1.00 84.00 181 LYS A C 1
ATOM 1463 O O . LYS A 1 181 ? 19.147 6.585 -17.212 1.00 84.00 181 LYS A O 1
ATOM 1468 N N . GLU A 1 182 ? 20.314 8.297 -16.327 1.00 82.56 182 GLU A N 1
ATOM 1469 C CA . GLU A 1 182 ? 20.984 8.691 -17.581 1.00 82.56 182 GLU A CA 1
ATOM 1470 C C . GLU A 1 182 ? 19.985 8.875 -18.741 1.00 82.56 182 GLU A C 1
ATOM 1472 O O . GLU A 1 182 ? 20.173 8.344 -19.832 1.00 82.56 182 GLU A O 1
ATOM 1477 N N . GLU A 1 183 ? 18.878 9.580 -18.467 1.00 80.81 183 GLU A N 1
ATOM 1478 C CA . GLU A 1 183 ? 17.775 9.838 -19.414 1.00 80.81 183 GLU A CA 1
ATOM 1479 C C . GLU A 1 183 ? 17.025 8.584 -19.906 1.00 80.81 183 GLU A C 1
ATOM 1481 O O . GLU A 1 183 ? 16.192 8.664 -20.809 1.00 80.81 183 GLU A O 1
ATOM 1486 N N . LYS A 1 184 ? 17.274 7.416 -19.304 1.00 84.50 184 LYS A N 1
ATOM 1487 C CA . LYS A 1 184 ? 16.562 6.171 -19.601 1.00 84.50 184 LYS A CA 1
ATOM 1488 C C . LYS A 1 184 ? 15.611 5.820 -18.471 1.00 84.50 184 LYS A C 1
ATOM 1490 O O . LYS A 1 184 ? 15.992 5.839 -17.302 1.00 84.50 184 LYS A O 1
ATOM 1495 N N . LEU A 1 185 ? 14.394 5.435 -18.839 1.00 87.75 185 LEU A N 1
ATOM 1496 C CA . LEU A 1 185 ? 13.437 4.859 -17.909 1.00 87.75 185 LEU A CA 1
ATOM 1497 C C . LEU A 1 185 ? 13.807 3.396 -17.646 1.00 87.75 185 LEU A C 1
ATOM 1499 O O . LEU A 1 185 ? 13.971 2.595 -18.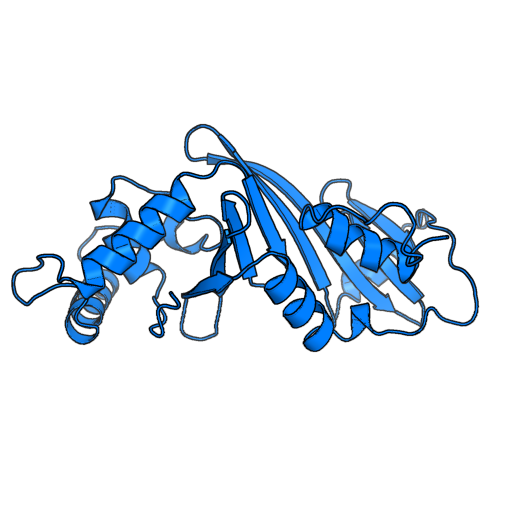574 1.00 87.75 185 LEU A O 1
ATOM 1503 N N . ILE A 1 186 ? 13.961 3.070 -16.370 1.00 90.50 186 ILE A N 1
ATOM 1504 C CA . ILE A 1 186 ? 14.340 1.750 -15.882 1.00 90.50 186 ILE A CA 1
ATOM 1505 C C . ILE A 1 186 ? 13.150 1.146 -15.146 1.00 90.50 186 ILE A C 1
ATOM 1507 O O . ILE A 1 186 ? 12.500 1.826 -14.358 1.00 90.50 186 ILE A O 1
ATOM 1511 N N . GLU A 1 187 ? 12.886 -0.133 -15.398 1.00 93.06 187 GLU A N 1
ATOM 1512 C CA . GLU A 1 187 ? 11.918 -0.956 -14.672 1.00 93.06 187 GLU A CA 1
ATOM 1513 C C . GLU A 1 187 ? 12.662 -2.068 -13.932 1.00 93.06 187 GLU A C 1
ATOM 1515 O O . GLU A 1 187 ? 13.469 -2.783 -14.527 1.00 93.06 187 GLU A O 1
ATOM 1520 N N . ILE A 1 188 ? 12.371 -2.252 -12.648 1.00 92.69 188 ILE A N 1
ATOM 1521 C CA . ILE A 1 188 ? 12.809 -3.410 -11.868 1.00 92.69 188 ILE A CA 1
ATOM 1522 C C . ILE A 1 188 ? 11.571 -4.222 -11.510 1.00 92.69 188 ILE A C 1
ATOM 1524 O O . ILE A 1 188 ? 10.724 -3.762 -10.751 1.00 92.69 188 ILE A O 1
ATOM 1528 N N . ASP A 1 189 ? 11.493 -5.451 -12.008 1.00 93.94 189 ASP A N 1
ATOM 1529 C CA . ASP A 1 189 ? 10.539 -6.446 -11.526 1.00 93.94 189 ASP A CA 1
ATOM 1530 C C . ASP A 1 189 ? 11.137 -7.106 -10.276 1.00 93.94 189 ASP A C 1
ATOM 1532 O O . ASP A 1 189 ? 12.044 -7.944 -10.355 1.00 93.94 189 ASP A O 1
ATOM 1536 N N . VAL A 1 190 ? 10.651 -6.694 -9.102 1.00 91.75 190 VAL A N 1
ATOM 1537 C CA . VAL A 1 190 ? 11.187 -7.116 -7.797 1.00 91.75 190 VAL A CA 1
ATOM 1538 C C . VAL A 1 190 ? 10.957 -8.612 -7.573 1.00 91.75 190 VAL A C 1
ATOM 1540 O O . VAL A 1 190 ? 11.789 -9.297 -6.976 1.00 91.75 190 VAL A O 1
ATOM 1543 N N . THR A 1 191 ? 9.853 -9.149 -8.097 1.00 89.38 191 THR A N 1
ATOM 1544 C CA . THR A 1 191 ? 9.480 -10.559 -7.946 1.00 89.38 191 THR A CA 1
ATOM 1545 C C . THR A 1 191 ? 10.436 -11.486 -8.691 1.00 89.38 191 THR A C 1
ATOM 1547 O O . THR A 1 191 ? 10.844 -12.518 -8.158 1.00 89.38 191 THR A O 1
ATOM 1550 N N . THR A 1 192 ? 10.803 -11.131 -9.920 1.00 90.94 192 THR A N 1
ATOM 1551 C CA . THR A 1 192 ? 11.689 -11.933 -10.776 1.00 90.94 192 THR A CA 1
ATOM 1552 C C . THR A 1 192 ? 13.153 -11.504 -10.699 1.00 90.94 192 THR A C 1
ATOM 1554 O O . THR A 1 192 ? 14.015 -12.204 -11.232 1.00 90.94 192 THR A O 1
ATOM 1557 N N . LYS A 1 193 ? 13.448 -10.392 -10.010 1.00 88.75 193 LYS A N 1
ATOM 1558 C CA . LYS A 1 193 ? 14.776 -9.758 -9.916 1.00 88.75 193 LYS A CA 1
ATOM 1559 C C . LYS A 1 193 ? 15.357 -9.400 -11.285 1.00 88.75 193 LYS A C 1
ATOM 1561 O O . LYS A 1 193 ? 16.569 -9.482 -11.507 1.00 88.75 193 LYS A O 1
ATOM 1566 N N . LYS A 1 194 ? 14.483 -9.038 -12.221 1.00 91.75 194 LYS A N 1
ATOM 1567 C CA . LYS A 1 194 ? 14.858 -8.626 -13.572 1.00 91.75 194 LYS A CA 1
ATOM 1568 C C . LYS A 1 194 ? 14.798 -7.114 -13.693 1.00 91.75 194 LYS A C 1
ATOM 1570 O O . LYS A 1 194 ? 13.950 -6.474 -13.081 1.00 91.75 194 LYS A O 1
ATOM 1575 N N . ILE A 1 195 ? 15.714 -6.571 -14.484 1.00 92.75 195 ILE A N 1
ATOM 1576 C CA . ILE A 1 195 ? 15.829 -5.136 -14.732 1.00 92.75 195 ILE A CA 1
ATOM 1577 C C . ILE A 1 195 ? 15.708 -4.926 -16.230 1.00 92.75 195 ILE A C 1
ATOM 1579 O O . ILE A 1 195 ? 16.318 -5.665 -17.003 1.00 92.75 195 ILE A O 1
ATOM 1583 N N . TYR A 1 196 ? 14.933 -3.930 -16.628 1.00 92.50 196 TYR A N 1
ATOM 1584 C CA . TYR A 1 196 ? 14.659 -3.625 -18.018 1.00 92.50 196 TYR A CA 1
ATOM 1585 C C . TYR A 1 196 ? 14.895 -2.148 -18.285 1.00 92.50 196 TYR A C 1
ATOM 1587 O O . TYR A 1 196 ? 14.563 -1.291 -17.465 1.00 92.50 196 TYR A O 1
ATOM 1595 N N . HIS A 1 197 ? 15.394 -1.845 -19.477 1.00 89.94 197 HIS A N 1
ATOM 1596 C CA . HIS A 1 197 ? 15.056 -0.567 -20.083 1.00 89.94 197 HIS A CA 1
ATOM 1597 C C . HIS A 1 197 ? 13.594 -0.636 -20.525 1.00 89.94 197 HIS A C 1
ATOM 1599 O O . HIS A 1 197 ? 13.192 -1.634 -21.121 1.00 89.94 197 HIS A O 1
ATOM 1605 N N . THR A 1 198 ? 12.798 0.387 -20.224 1.00 89.44 198 THR A N 1
ATOM 1606 C CA . THR A 1 198 ? 11.361 0.401 -20.533 1.00 89.44 198 THR A CA 1
ATOM 1607 C C . THR A 1 198 ? 10.953 1.720 -21.194 1.00 89.44 198 THR A C 1
ATOM 1609 O O . THR A 1 198 ? 11.750 2.656 -21.280 1.00 89.44 198 THR A O 1
ATOM 1612 N N . SER A 1 199 ? 9.724 1.789 -21.703 1.00 87.75 199 SER A N 1
ATOM 1613 C CA . SER A 1 199 ? 9.175 2.985 -22.350 1.00 87.75 199 SER A CA 1
ATOM 1614 C C . SER A 1 199 ? 8.112 3.656 -21.482 1.00 87.75 199 SER A C 1
ATOM 1616 O O . SER A 1 199 ? 7.508 3.026 -20.612 1.00 87.75 199 SER A O 1
ATOM 1618 N N . GLN A 1 200 ? 7.850 4.937 -21.756 1.00 87.50 200 GLN A N 1
ATOM 1619 C CA . GLN A 1 200 ? 6.772 5.681 -21.102 1.00 87.50 200 GLN A CA 1
ATOM 1620 C C . GLN A 1 200 ? 5.409 5.005 -21.313 1.00 87.50 200 GLN A C 1
ATOM 1622 O O . GLN A 1 200 ? 4.615 4.891 -20.383 1.00 87.50 200 GLN A O 1
ATOM 1627 N N . GLU A 1 201 ? 5.158 4.504 -22.524 1.00 86.81 201 GLU A N 1
ATOM 1628 C CA . GLU A 1 201 ? 3.943 3.761 -22.869 1.00 86.81 201 GLU A CA 1
ATOM 1629 C C . GLU A 1 201 ? 3.774 2.514 -21.997 1.00 86.81 201 GLU A C 1
ATOM 1631 O O . GLU A 1 201 ? 2.692 2.277 -21.464 1.00 86.81 201 GLU A O 1
ATOM 1636 N N . LEU A 1 202 ? 4.839 1.730 -21.802 1.00 88.62 202 LEU A N 1
ATOM 1637 C CA . LEU A 1 202 ? 4.785 0.525 -20.975 1.00 88.62 202 LEU A CA 1
ATOM 1638 C C . LEU A 1 202 ? 4.592 0.840 -19.497 1.00 88.62 202 LEU A C 1
ATOM 1640 O O . LEU A 1 202 ? 3.831 0.139 -18.830 1.00 88.62 202 LEU A O 1
ATOM 1644 N N . LEU A 1 203 ? 5.222 1.904 -19.001 1.00 90.94 203 LEU A N 1
ATOM 1645 C CA . LEU A 1 203 ? 4.979 2.397 -17.652 1.00 90.94 203 LEU A CA 1
ATOM 1646 C C . LEU A 1 203 ? 3.505 2.803 -17.473 1.00 90.94 203 LEU A C 1
ATOM 1648 O O . LEU A 1 203 ? 2.828 2.303 -16.572 1.00 90.94 203 LEU A O 1
ATOM 1652 N N . ASN A 1 204 ? 2.978 3.644 -18.364 1.00 89.81 204 ASN A N 1
ATOM 1653 C CA . ASN A 1 204 ? 1.589 4.100 -18.313 1.00 89.81 204 ASN A CA 1
ATOM 1654 C C . ASN A 1 204 ? 0.614 2.919 -18.408 1.00 89.81 204 ASN A C 1
ATOM 1656 O O . ASN A 1 204 ? -0.343 2.828 -17.634 1.00 89.81 204 ASN A O 1
ATOM 1660 N N . LYS A 1 205 ? 0.897 1.964 -19.301 1.00 88.88 205 LYS A N 1
ATOM 1661 C CA . LYS A 1 205 ? 0.150 0.714 -19.421 1.00 88.88 205 LYS A CA 1
ATOM 1662 C C . LYS A 1 205 ? 0.181 -0.096 -18.125 1.00 88.88 205 LYS A C 1
ATOM 1664 O O . LYS A 1 205 ? -0.874 -0.540 -17.681 1.00 88.88 205 LYS A O 1
ATOM 1669 N N . ARG A 1 206 ? 1.344 -0.250 -17.480 1.00 90.88 206 ARG A N 1
ATOM 1670 C CA . ARG A 1 206 ? 1.482 -0.982 -16.210 1.00 90.88 206 ARG A CA 1
ATOM 1671 C C . ARG A 1 206 ? 0.606 -0.377 -15.115 1.00 90.88 206 ARG A C 1
ATOM 1673 O O . ARG A 1 206 ? -0.048 -1.131 -14.393 1.00 90.88 206 ARG A O 1
ATOM 1680 N N . VAL A 1 207 ? 0.566 0.953 -15.005 1.00 91.38 207 VAL A N 1
ATOM 1681 C CA . VAL A 1 207 ? -0.302 1.648 -14.042 1.00 91.38 207 VAL A CA 1
ATOM 1682 C C . VAL A 1 207 ? -1.767 1.328 -14.313 1.00 91.38 207 VAL A C 1
ATOM 1684 O O . VAL A 1 207 ? -2.455 0.820 -13.430 1.00 91.38 207 VAL A O 1
ATOM 1687 N N . VAL A 1 208 ? -2.231 1.547 -15.543 1.00 90.62 208 VAL A N 1
ATOM 1688 C CA . VAL A 1 208 ? -3.631 1.323 -15.936 1.00 90.62 208 VAL A CA 1
ATOM 1689 C C . VAL A 1 208 ? -4.052 -0.142 -15.743 1.00 90.62 208 VAL A C 1
ATOM 1691 O O . VAL A 1 208 ? -5.092 -0.405 -15.132 1.00 90.62 208 VAL A O 1
ATOM 1694 N N . ASP A 1 209 ? -3.216 -1.090 -16.179 1.00 90.25 209 ASP A N 1
ATOM 1695 C CA . ASP A 1 209 ? -3.458 -2.530 -16.040 1.00 90.25 209 ASP A CA 1
ATOM 1696 C C . ASP A 1 209 ? -3.538 -2.944 -14.560 1.00 90.25 209 ASP A C 1
ATOM 1698 O O . ASP A 1 209 ? -4.432 -3.699 -14.173 1.00 90.25 209 ASP A O 1
ATOM 1702 N N . THR A 1 210 ? -2.643 -2.424 -13.710 1.00 89.50 210 THR A N 1
ATOM 1703 C CA . THR A 1 210 ? -2.631 -2.740 -12.270 1.00 89.50 210 THR A CA 1
ATOM 1704 C C . THR A 1 210 ? -3.864 -2.180 -11.567 1.00 89.50 210 THR A C 1
ATOM 1706 O O . THR A 1 210 ? -4.461 -2.855 -10.725 1.00 89.50 210 THR A O 1
ATOM 1709 N N . LEU A 1 211 ? -4.304 -0.972 -11.940 1.00 87.38 211 LEU A N 1
ATOM 1710 C CA . LEU A 1 211 ? -5.556 -0.406 -11.437 1.00 87.38 211 LEU A CA 1
ATOM 1711 C C . LEU A 1 211 ? -6.786 -1.175 -11.946 1.00 87.38 211 LEU A C 1
ATOM 1713 O O . LEU A 1 211 ? -7.853 -1.068 -11.342 1.00 87.38 211 LEU A O 1
ATOM 1717 N N . GLY A 1 212 ? -6.664 -1.977 -13.008 1.00 84.56 212 GLY A N 1
ATOM 1718 C CA . GLY A 1 212 ? -7.774 -2.714 -13.613 1.00 84.56 212 GLY A CA 1
ATOM 1719 C C . GLY A 1 212 ? -8.794 -1.786 -14.270 1.00 84.56 212 GLY A C 1
ATOM 1720 O O . GLY A 1 212 ? -9.998 -1.997 -14.124 1.00 84.56 212 GLY A O 1
ATOM 1721 N N . ILE A 1 213 ? -8.317 -0.717 -14.909 1.00 84.06 213 ILE A N 1
ATOM 1722 C CA . ILE A 1 213 ? -9.143 0.204 -15.693 1.00 84.06 213 ILE A CA 1
ATOM 1723 C C . ILE A 1 213 ? -9.277 -0.375 -17.105 1.00 84.06 213 ILE A C 1
ATOM 1725 O O . ILE A 1 213 ? -8.279 -0.713 -17.737 1.00 84.06 213 ILE A O 1
ATOM 1729 N N . GLU A 1 214 ? -10.511 -0.523 -17.586 1.00 73.69 214 GLU A N 1
ATOM 1730 C CA . GLU A 1 214 ? -10.766 -0.994 -18.948 1.00 73.69 214 GLU A CA 1
ATOM 1731 C C . GLU A 1 214 ? -10.430 0.102 -19.965 1.00 73.69 214 GLU A C 1
ATOM 1733 O O . GLU A 1 214 ? -10.794 1.264 -19.788 1.00 73.69 214 GLU A O 1
ATOM 1738 N N . TYR A 1 215 ? -9.750 -0.274 -21.048 1.00 61.25 215 TYR A N 1
ATOM 1739 C CA . TYR A 1 215 ? -9.502 0.619 -22.175 1.00 61.25 215 TYR A CA 1
ATOM 1740 C C . TYR A 1 215 ? -10.774 0.753 -23.019 1.00 61.25 215 TYR A C 1
ATOM 1742 O O . TYR A 1 215 ? -11.368 -0.259 -23.408 1.00 61.25 215 TYR A O 1
ATOM 1750 N N . GLU A 1 216 ? -11.173 1.979 -23.368 1.00 52.34 216 GLU A N 1
ATOM 1751 C CA . GLU A 1 216 ? -12.182 2.170 -24.409 1.00 52.34 216 GLU A CA 1
ATOM 1752 C C . GLU A 1 216 ? -11.636 1.627 -25.736 1.00 52.34 216 GLU A C 1
ATOM 1754 O O . GLU A 1 216 ? -10.609 2.082 -26.244 1.00 52.34 216 GLU A O 1
ATOM 1759 N N . LYS A 1 217 ? -12.322 0.636 -26.315 1.00 39.25 217 LYS A N 1
ATOM 1760 C CA . LYS A 1 217 ? -12.009 0.146 -27.662 1.00 39.25 217 LYS A CA 1
ATOM 1761 C C . LYS A 1 217 ? -12.184 1.298 -28.658 1.00 39.25 217 LYS A C 1
ATOM 1763 O O . LYS A 1 217 ? -13.314 1.644 -28.990 1.00 39.25 217 LYS A O 1
ATOM 1768 N N . GLY A 1 218 ? -11.072 1.855 -29.139 1.00 43.31 218 GLY A N 1
ATOM 1769 C CA . GLY A 1 218 ? -11.035 2.907 -30.164 1.00 43.31 218 GLY A CA 1
ATOM 1770 C C . GLY A 1 218 ? -10.636 4.303 -29.671 1.00 43.31 218 GLY A C 1
ATOM 1771 O O . GLY A 1 218 ? -10.600 5.228 -30.478 1.00 43.31 218 GLY A O 1
ATOM 1772 N N . GLY A 1 219 ? -10.320 4.471 -28.383 1.00 39.91 219 GLY A N 1
ATOM 1773 C CA . GLY A 1 219 ? -9.720 5.696 -27.848 1.00 39.91 219 GLY A CA 1
ATOM 1774 C C . GLY A 1 219 ? -8.205 5.550 -27.778 1.00 39.91 219 GLY A C 1
ATOM 1775 O O . GLY A 1 219 ? -7.685 5.036 -26.789 1.00 39.91 219 GLY A O 1
ATOM 1776 N N . GLY A 1 220 ? -7.510 5.957 -28.840 1.00 40.59 220 GLY A N 1
ATOM 1777 C CA . GLY A 1 220 ? -6.058 5.852 -28.972 1.00 40.59 220 GLY A CA 1
ATOM 1778 C C . GLY A 1 220 ? -5.303 6.533 -27.830 1.00 40.59 220 GLY A C 1
ATOM 1779 O O . GLY A 1 220 ? -5.087 7.739 -27.843 1.00 40.59 220 GLY A O 1
ATOM 1780 N N . TRP A 1 221 ? -4.879 5.732 -26.858 1.00 46.22 221 TRP A N 1
ATOM 1781 C CA . TRP A 1 221 ? -3.679 5.989 -26.058 1.00 46.22 221 TRP A CA 1
ATOM 1782 C C . TRP A 1 221 ? -2.538 5.033 -26.450 1.00 46.22 221 TRP A C 1
ATOM 1784 O O . TRP A 1 221 ? -1.422 5.210 -25.977 1.00 46.22 221 TRP A O 1
ATOM 1794 N N . PHE A 1 222 ? -2.823 4.027 -27.293 1.00 45.22 222 PHE A N 1
ATOM 1795 C CA . PHE A 1 222 ? -1.921 2.917 -27.632 1.00 45.22 222 PHE A CA 1
ATOM 1796 C C . PHE A 1 222 ? -2.123 2.347 -29.058 1.00 45.22 222 PHE A C 1
ATOM 1798 O O . PHE A 1 222 ? -1.796 1.181 -29.277 1.00 45.22 222 PHE A O 1
ATOM 1805 N N . ASP A 1 223 ? -2.668 3.132 -29.997 1.00 33.78 223 ASP A N 1
ATOM 1806 C CA . ASP A 1 223 ? -2.665 2.795 -31.438 1.00 33.78 223 ASP A CA 1
ATOM 1807 C C . ASP A 1 223 ? -1.589 3.606 -32.172 1.00 33.78 223 ASP A C 1
ATOM 1809 O O . ASP A 1 223 ? -1.534 4.838 -31.940 1.00 33.78 223 ASP A O 1
#

Secondary structure (DSSP, 8-state):
--EEEEE-HHHHHHHHHTTT----TT-GGGGG---S--HHHHHHHHHHHHTTSB-TTS-B-HHHHHHHHHHHHHHH-SEEEEETTEEEEEETTEEEEEEEETTEEEEEEEEHHHHHHHHHHH-GGGTPPPPSS----EE---HHHHHHHHHT--SS-EEEEEEEEETTEEEEEEEEEEEEETTEEEEEETTTTEEEE--HHHHHHHHHHHHTPPPPTT--S--